Protein AF-A0A3M1B9M3-F1 (afdb_monomer_lite)

Sequence (205 aa):
MRSETFAICLLLLLSIIPNRLLADFPEDPPNDPDYDYGEEIYPEGSIYDSAWWLFGFPTKYAPELGVTGISANIAWQRTIGRKDVLVAILDAGTAWDRSDTMYQYYLNRGELPLPQNASGQESDRYDANGDGAFNALDYAEDPRVFDGNGNGILDTQDILRSFEDGRDDDGNGYIDDISGWDFWEEDNDPYDPELVWDYRHANLI

Structure (mmCIF, N/CA/C/O backbone):
data_AF-A0A3M1B9M3-F1
#
_entry.id   AF-A0A3M1B9M3-F1
#
loop_
_atom_site.group_PDB
_atom_site.id
_atom_site.type_symbol
_atom_site.label_atom_id
_atom_site.label_alt_id
_atom_site.label_comp_id
_atom_site.label_asym_id
_atom_site.label_entity_id
_atom_site.label_seq_id
_atom_site.pdbx_PDB_ins_code
_atom_site.Cartn_x
_atom_site.Cartn_y
_atom_site.Cartn_z
_atom_site.occupancy
_atom_site.B_iso_or_equiv
_atom_site.auth_seq_id
_atom_site.auth_comp_id
_atom_site.auth_asym_id
_atom_site.auth_atom_id
_atom_site.pdbx_PDB_model_num
ATOM 1 N N . MET A 1 1 ? 5.745 -89.003 -39.923 1.00 41.91 1 MET A N 1
ATOM 2 C CA . MET A 1 1 ? 7.123 -88.557 -40.224 1.00 41.91 1 MET A CA 1
ATOM 3 C C . MET A 1 1 ? 7.050 -87.129 -40.739 1.00 41.91 1 MET A C 1
ATOM 5 O O . MET A 1 1 ? 6.269 -86.911 -41.653 1.00 41.91 1 MET A O 1
ATOM 9 N N . ARG A 1 2 ? 7.891 -86.241 -40.185 1.00 38.62 2 ARG A N 1
ATOM 10 C CA . ARG A 1 2 ? 8.086 -84.799 -40.481 1.00 38.62 2 ARG A CA 1
ATOM 11 C C . ARG A 1 2 ? 7.077 -83.869 -39.780 1.00 38.62 2 ARG A C 1
ATOM 13 O O . ARG A 1 2 ? 5.900 -83.936 -40.090 1.00 38.62 2 ARG A O 1
ATOM 20 N N . SER A 1 3 ? 7.419 -83.196 -38.674 1.00 40.25 3 SER A N 1
ATOM 21 C CA . SER A 1 3 ? 8.498 -82.215 -38.383 1.00 40.25 3 SER A CA 1
ATOM 22 C C . SER A 1 3 ? 8.070 -80.782 -38.727 1.00 40.25 3 SER A C 1
ATOM 24 O O . SER A 1 3 ? 8.062 -80.395 -39.887 1.00 40.25 3 SER A O 1
ATOM 26 N N . GLU A 1 4 ? 7.642 -80.095 -37.660 1.00 45.50 4 GLU A N 1
ATOM 27 C CA . GLU A 1 4 ? 7.941 -78.720 -37.223 1.00 45.50 4 GLU A CA 1
ATOM 28 C C . GLU A 1 4 ? 8.071 -77.589 -38.248 1.00 45.50 4 GLU A C 1
ATOM 30 O O . GLU A 1 4 ? 8.972 -77.606 -39.076 1.00 45.50 4 GLU A O 1
ATOM 35 N N . THR A 1 5 ? 7.320 -76.498 -38.036 1.00 46.88 5 THR A N 1
ATOM 36 C CA . THR A 1 5 ? 7.922 -75.190 -37.692 1.00 46.88 5 THR A CA 1
ATOM 37 C C . THR A 1 5 ? 6.864 -74.262 -37.073 1.00 46.88 5 THR A C 1
ATOM 39 O O . THR A 1 5 ? 5.867 -73.933 -37.711 1.00 46.88 5 THR A O 1
ATOM 42 N N . PHE A 1 6 ? 7.062 -73.844 -35.819 1.00 40.59 6 PHE A N 1
ATOM 43 C CA . PHE A 1 6 ? 6.305 -72.756 -35.189 1.00 40.59 6 PHE A CA 1
ATOM 44 C C . PHE A 1 6 ? 6.846 -71.421 -35.720 1.00 40.59 6 PHE A C 1
ATOM 46 O O . PHE A 1 6 ? 8.025 -71.121 -35.542 1.00 40.59 6 PHE A O 1
ATOM 53 N N . ALA A 1 7 ? 6.003 -70.619 -36.368 1.00 41.56 7 ALA A N 1
ATOM 54 C CA . ALA A 1 7 ? 6.346 -69.253 -36.746 1.00 41.56 7 ALA A CA 1
ATOM 55 C C . ALA A 1 7 ? 6.083 -68.319 -35.555 1.00 41.56 7 ALA A C 1
ATOM 57 O O . ALA A 1 7 ? 4.937 -68.088 -35.175 1.00 41.56 7 ALA A O 1
ATOM 58 N N . ILE A 1 8 ? 7.150 -67.794 -34.955 1.00 42.41 8 ILE A N 1
ATOM 59 C CA . ILE A 1 8 ? 7.083 -66.700 -33.982 1.00 42.41 8 ILE A CA 1
ATOM 60 C C . ILE A 1 8 ? 6.964 -65.398 -34.783 1.00 42.41 8 ILE A C 1
ATOM 62 O O . ILE A 1 8 ? 7.922 -64.961 -35.418 1.00 42.41 8 ILE A O 1
ATOM 66 N N . CYS A 1 9 ? 5.780 -64.786 -34.781 1.00 36.03 9 CYS A N 1
ATOM 67 C CA . CYS A 1 9 ? 5.589 -63.428 -35.285 1.00 36.03 9 CYS A CA 1
ATOM 68 C C . CYS A 1 9 ? 6.180 -62.430 -34.280 1.00 36.03 9 CYS A C 1
ATOM 70 O O . CYS A 1 9 ? 5.586 -62.160 -33.239 1.00 36.03 9 CYS A O 1
ATOM 72 N N . LEU A 1 10 ? 7.350 -61.876 -34.600 1.00 37.19 10 LEU A N 1
ATOM 73 C CA . LEU A 1 10 ? 7.936 -60.744 -33.889 1.00 37.19 10 LEU A CA 1
ATOM 74 C C . LEU A 1 10 ? 7.208 -59.459 -34.325 1.00 37.19 10 LEU A C 1
ATOM 76 O O . LEU A 1 10 ? 7.460 -58.932 -35.407 1.00 37.19 10 LEU A O 1
ATOM 80 N N . LEU A 1 11 ? 6.277 -58.971 -33.504 1.00 41.16 11 LEU A N 1
ATOM 81 C CA . LEU A 1 11 ? 5.657 -57.656 -33.680 1.00 41.16 11 LEU A CA 1
ATOM 82 C C . LEU A 1 11 ? 6.604 -56.585 -33.114 1.00 41.16 11 LEU A C 1
ATOM 84 O O . LEU A 1 11 ? 6.711 -56.411 -31.903 1.00 41.16 11 LEU A O 1
ATOM 88 N N . LEU A 1 12 ? 7.304 -55.873 -33.997 1.00 41.72 12 LEU A N 1
ATOM 89 C CA . LEU A 1 12 ? 8.038 -54.652 -33.663 1.00 41.72 12 LEU A CA 1
ATOM 90 C C . LEU A 1 12 ? 7.032 -53.501 -33.510 1.00 41.72 12 LEU A C 1
ATOM 92 O O . LEU A 1 12 ? 6.577 -52.921 -34.494 1.00 41.72 12 LEU A O 1
ATOM 96 N N . LEU A 1 13 ? 6.670 -53.181 -32.268 1.00 42.53 13 LEU A N 1
ATOM 97 C CA . LEU A 1 13 ? 5.993 -51.931 -31.925 1.00 42.53 13 LEU A CA 1
ATOM 98 C C . LEU A 1 13 ? 7.026 -50.797 -31.976 1.00 42.53 13 LEU A C 1
ATOM 100 O O . LEU A 1 13 ? 7.774 -50.583 -31.026 1.00 42.53 13 LEU A O 1
ATOM 104 N N . LEU A 1 14 ? 7.076 -50.073 -33.096 1.00 41.19 14 LEU A N 1
ATOM 105 C CA . LEU A 1 14 ? 7.705 -48.754 -33.145 1.00 41.19 14 LEU A CA 1
ATOM 106 C C . LEU A 1 14 ? 6.843 -47.788 -32.324 1.00 41.19 14 LEU A C 1
ATOM 108 O O . LEU A 1 14 ? 5.847 -47.253 -32.811 1.00 41.19 14 LEU A O 1
ATOM 112 N N . SER A 1 15 ? 7.218 -47.567 -31.066 1.00 41.28 15 SER A N 1
ATOM 113 C CA . SER A 1 15 ? 6.732 -46.427 -30.296 1.00 41.28 15 SER A CA 1
ATOM 114 C C . SER A 1 15 ? 7.345 -45.157 -30.885 1.00 41.28 15 SER A C 1
ATOM 116 O O . SER A 1 15 ? 8.473 -44.788 -30.559 1.00 41.28 15 SER A O 1
ATOM 118 N N . ILE A 1 16 ? 6.613 -44.493 -31.776 1.00 46.44 16 ILE A N 1
ATOM 119 C CA . ILE A 1 16 ? 6.894 -43.103 -32.132 1.00 46.44 16 ILE A CA 1
ATOM 120 C C . ILE A 1 16 ? 6.513 -42.286 -30.899 1.00 46.44 16 ILE A C 1
ATOM 122 O O . ILE A 1 16 ? 5.344 -41.968 -30.694 1.00 46.44 16 ILE A O 1
ATOM 126 N N . ILE A 1 17 ? 7.487 -42.009 -30.035 1.00 51.00 17 ILE A N 1
ATOM 127 C CA . ILE A 1 17 ? 7.348 -40.965 -29.025 1.00 51.00 17 ILE A CA 1
ATOM 128 C C . ILE A 1 17 ? 7.429 -39.656 -29.817 1.00 51.00 17 ILE A C 1
ATOM 130 O O . ILE A 1 17 ? 8.474 -39.396 -30.417 1.00 51.00 17 ILE A O 1
ATOM 134 N N . PRO A 1 18 ? 6.359 -38.848 -29.917 1.00 47.38 18 PRO A N 1
ATOM 135 C CA . PRO A 1 18 ? 6.508 -37.518 -30.478 1.00 47.38 18 PRO A CA 1
ATOM 136 C C . PRO A 1 18 ? 7.484 -36.773 -29.571 1.00 47.38 18 PRO A C 1
ATOM 138 O O . PRO A 1 18 ? 7.232 -36.653 -28.370 1.00 47.38 18 PRO A O 1
ATOM 141 N N . ASN A 1 19 ? 8.606 -36.317 -30.134 1.00 47.75 19 ASN A N 1
ATOM 142 C CA . ASN A 1 19 ? 9.501 -35.382 -29.466 1.00 47.75 19 ASN A CA 1
ATOM 143 C C . ASN A 1 19 ? 8.640 -34.213 -28.988 1.00 47.75 19 ASN A C 1
ATOM 145 O O . ASN A 1 19 ? 8.188 -33.393 -29.790 1.00 47.75 19 ASN A O 1
ATOM 149 N N . ARG A 1 20 ? 8.348 -34.171 -27.686 1.00 47.94 20 ARG A N 1
ATOM 150 C CA . ARG A 1 20 ? 7.833 -32.963 -27.065 1.00 47.94 20 ARG A CA 1
ATOM 151 C C . ARG A 1 20 ? 8.941 -31.936 -27.243 1.00 47.94 20 ARG A C 1
ATOM 153 O O . ARG A 1 20 ? 10.034 -32.132 -26.724 1.00 47.94 20 ARG A O 1
ATOM 160 N N . LEU A 1 21 ? 8.662 -30.876 -27.994 1.00 48.25 21 LEU A N 1
ATOM 161 C CA . LEU A 1 21 ? 9.382 -29.615 -27.867 1.00 48.25 21 LEU A CA 1
ATOM 162 C C . LEU A 1 21 ? 9.089 -29.097 -26.454 1.00 48.25 21 LEU A C 1
ATOM 164 O O . LEU A 1 21 ? 8.171 -28.308 -26.249 1.00 48.25 21 LEU A O 1
ATOM 168 N N . LEU A 1 22 ? 9.795 -29.636 -25.463 1.00 43.34 22 LEU A N 1
ATOM 169 C CA . LEU A 1 22 ? 10.033 -28.900 -24.238 1.00 43.34 22 LEU A CA 1
ATOM 170 C C . LEU A 1 22 ? 11.004 -27.799 -24.651 1.00 43.34 22 LEU A C 1
ATOM 172 O O . LEU A 1 22 ? 12.050 -28.090 -25.230 1.00 43.34 22 LEU A O 1
ATOM 176 N N . ALA A 1 23 ? 10.603 -26.544 -24.462 1.00 46.97 23 ALA A N 1
ATOM 177 C CA . ALA A 1 23 ? 11.568 -25.461 -24.447 1.00 46.97 23 ALA A CA 1
ATOM 178 C C . ALA A 1 23 ? 12.579 -25.830 -23.358 1.00 46.97 23 ALA A C 1
ATOM 180 O O . ALA A 1 23 ? 12.207 -25.934 -22.190 1.00 46.97 23 ALA A O 1
ATOM 181 N N . ASP A 1 24 ? 13.796 -26.156 -23.779 1.00 49.53 24 ASP A N 1
ATOM 182 C CA . ASP A 1 24 ? 14.893 -26.461 -22.877 1.00 49.53 24 ASP A CA 1
ATOM 183 C C . ASP A 1 24 ? 15.251 -25.132 -22.212 1.00 49.53 24 ASP A C 1
ATOM 185 O O . ASP A 1 24 ? 15.776 -24.222 -22.860 1.00 49.53 24 ASP A O 1
ATOM 189 N N . PHE A 1 25 ? 14.827 -24.956 -20.962 1.00 43.19 25 PHE A N 1
ATOM 190 C CA . PHE A 1 25 ? 15.372 -23.880 -20.151 1.00 43.19 25 PHE A CA 1
ATOM 191 C C . PHE A 1 25 ? 16.843 -24.237 -19.920 1.00 43.19 25 PHE A C 1
ATOM 193 O O . PHE A 1 25 ? 17.105 -25.369 -19.514 1.00 43.19 25 PHE A O 1
ATOM 200 N N . PRO A 1 26 ? 17.801 -23.340 -20.213 1.00 56.38 26 PRO A N 1
ATOM 201 C CA . PRO A 1 26 ? 19.205 -23.628 -19.952 1.00 56.38 26 PRO A CA 1
ATOM 202 C C . PRO A 1 26 ? 19.379 -24.027 -18.479 1.00 56.38 26 PRO A C 1
ATOM 204 O O . PRO A 1 26 ? 18.853 -23.356 -17.593 1.00 56.38 26 PRO A O 1
ATOM 207 N N . GLU A 1 27 ? 20.064 -25.151 -18.233 1.00 53.56 27 GLU A N 1
ATOM 208 C CA . GLU A 1 27 ? 20.279 -25.682 -16.875 1.00 53.56 27 GLU A CA 1
ATOM 209 C C . GLU A 1 27 ? 21.179 -24.778 -16.025 1.00 53.56 27 GLU A C 1
ATOM 211 O O . GLU A 1 27 ? 21.125 -24.828 -14.796 1.00 53.56 27 GLU A O 1
ATOM 216 N N . ASP A 1 28 ? 21.956 -23.917 -16.680 1.00 43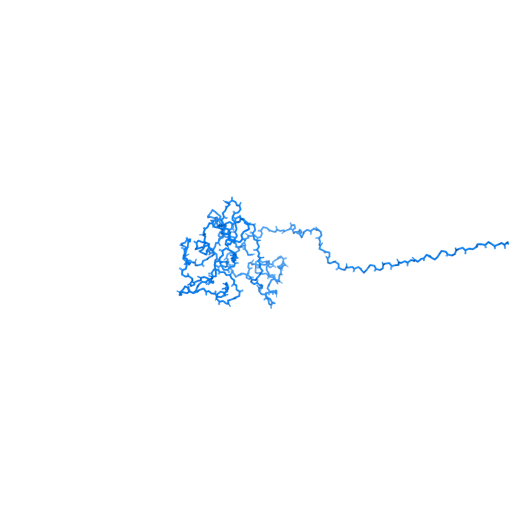.16 28 ASP A N 1
ATOM 217 C CA . ASP A 1 28 ? 22.718 -22.871 -16.025 1.00 43.16 28 ASP A CA 1
ATOM 218 C C . ASP A 1 28 ? 21.900 -21.569 -16.024 1.00 43.16 28 ASP A C 1
ATOM 220 O O . ASP A 1 28 ? 21.413 -21.151 -17.086 1.00 43.16 28 ASP A O 1
ATOM 224 N N . PRO A 1 29 ? 21.754 -20.888 -14.868 1.00 41.75 29 PRO A N 1
ATOM 225 C CA . PRO A 1 29 ? 21.239 -19.527 -14.868 1.00 41.75 29 PRO A CA 1
ATOM 226 C C . PRO A 1 29 ? 22.111 -18.672 -15.802 1.00 41.75 29 PRO A C 1
ATOM 228 O O . PRO A 1 29 ? 23.313 -18.940 -15.913 1.00 41.75 29 PRO A O 1
ATOM 231 N N . PRO A 1 30 ? 21.546 -17.650 -16.473 1.00 50.78 30 PRO A N 1
ATOM 232 C CA . PRO A 1 30 ? 22.336 -16.725 -17.274 1.00 50.78 30 PRO A CA 1
ATOM 233 C C . PRO A 1 30 ? 23.509 -16.209 -16.435 1.00 50.78 30 PRO A C 1
ATOM 235 O O . PRO A 1 30 ? 23.295 -15.527 -15.435 1.00 50.78 30 PRO A O 1
ATOM 238 N N . ASN A 1 31 ? 24.739 -16.587 -16.795 1.00 43.56 31 ASN A N 1
ATOM 239 C CA . ASN A 1 31 ? 25.919 -15.960 -16.225 1.00 43.56 31 ASN A CA 1
ATOM 240 C C . ASN A 1 31 ? 26.272 -14.787 -17.131 1.00 43.56 31 ASN A C 1
ATOM 242 O O . ASN A 1 31 ? 26.453 -14.947 -18.336 1.00 43.56 31 ASN A O 1
ATOM 246 N N . ASP A 1 32 ? 26.260 -13.598 -16.548 1.00 54.19 32 ASP A N 1
ATOM 247 C CA . ASP A 1 32 ? 26.796 -12.405 -17.175 1.00 54.19 32 ASP A CA 1
ATOM 248 C C . ASP A 1 32 ? 28.120 -12.109 -16.460 1.00 54.19 32 ASP A C 1
ATOM 250 O O . ASP A 1 32 ? 28.130 -11.495 -15.392 1.00 54.19 32 ASP A O 1
ATOM 254 N N . PRO A 1 33 ? 29.244 -12.669 -16.938 1.00 48.12 33 PRO A N 1
ATOM 255 C CA . PRO A 1 33 ? 30.542 -12.519 -16.287 1.00 48.12 33 PRO A CA 1
ATOM 256 C C . PRO A 1 33 ? 31.069 -11.079 -16.355 1.00 48.12 33 PRO A C 1
ATOM 258 O O . PRO A 1 33 ? 32.033 -10.769 -15.656 1.00 48.12 33 PRO A O 1
ATOM 261 N N . ASP A 1 34 ? 30.414 -10.223 -17.144 1.00 45.94 34 ASP A N 1
ATOM 262 C CA . ASP A 1 34 ? 30.657 -8.791 -17.246 1.00 45.94 34 ASP A CA 1
ATOM 263 C C . ASP A 1 34 ? 29.533 -7.982 -16.570 1.00 45.94 34 ASP A C 1
ATOM 265 O O . ASP A 1 34 ? 29.325 -6.831 -16.952 1.00 45.94 34 ASP A O 1
ATOM 269 N N . TYR A 1 35 ? 28.809 -8.551 -15.583 1.00 40.47 35 TYR A N 1
ATOM 270 C CA . TYR A 1 35 ? 27.848 -7.798 -14.765 1.00 40.47 35 TYR A CA 1
ATOM 271 C C . TYR A 1 35 ? 28.580 -6.635 -14.090 1.00 40.47 35 TYR A C 1
ATOM 273 O O . TYR A 1 35 ? 29.226 -6.777 -13.048 1.00 40.47 35 TYR A O 1
ATOM 281 N N . ASP A 1 36 ? 28.537 -5.496 -14.773 1.00 40.34 36 ASP A N 1
ATOM 282 C CA . ASP A 1 36 ? 29.105 -4.236 -14.346 1.00 40.34 36 ASP A CA 1
ATOM 283 C C . ASP A 1 36 ? 28.489 -3.879 -12.994 1.00 40.34 36 ASP A C 1
ATOM 285 O O . ASP A 1 36 ? 27.334 -4.218 -12.711 1.00 40.34 36 ASP A O 1
ATOM 289 N N . TYR A 1 37 ? 29.242 -3.171 -12.156 1.00 38.25 37 TYR A N 1
ATOM 290 C CA . TYR A 1 37 ? 28.692 -2.531 -10.962 1.00 38.25 37 TYR A CA 1
ATOM 291 C C . TYR A 1 37 ? 27.826 -1.346 -11.417 1.00 38.25 37 TYR A C 1
ATOM 293 O O . TYR A 1 37 ? 28.139 -0.181 -11.191 1.00 38.25 37 TYR A O 1
ATOM 301 N N . GLY A 1 38 ? 26.746 -1.650 -12.130 1.00 42.03 38 GLY A N 1
ATOM 302 C CA . GLY A 1 38 ? 25.838 -0.708 -12.748 1.00 42.03 38 GLY A CA 1
ATOM 303 C C . GLY A 1 38 ? 24.785 -0.222 -11.768 1.00 42.03 38 GLY A C 1
ATOM 304 O O . GLY A 1 38 ? 23.604 -0.313 -12.067 1.00 42.03 38 GLY A O 1
ATOM 305 N N . GLU A 1 39 ? 25.199 0.313 -10.624 1.00 48.59 39 GLU A N 1
ATOM 306 C CA . GLU A 1 39 ? 24.335 1.192 -9.834 1.00 48.59 39 GLU A CA 1
ATOM 307 C C . GLU A 1 39 ? 25.036 2.526 -9.579 1.00 48.59 39 GLU A C 1
ATOM 309 O O . GLU A 1 39 ? 25.275 2.951 -8.454 1.00 48.59 39 GLU A O 1
ATOM 314 N N . GLU A 1 40 ? 25.352 3.231 -10.664 1.00 46.56 40 GLU A N 1
ATOM 315 C CA . GLU A 1 40 ? 25.360 4.690 -10.622 1.00 46.56 40 GLU A CA 1
ATOM 316 C C . GLU A 1 40 ? 24.067 5.161 -11.297 1.00 46.56 40 GLU A C 1
ATOM 318 O O . GLU A 1 40 ? 23.997 5.383 -12.508 1.00 46.56 40 GLU A O 1
ATOM 323 N N . ILE A 1 41 ? 22.989 5.251 -10.511 1.00 50.06 41 ILE A N 1
ATOM 324 C CA . ILE A 1 41 ? 21.767 5.927 -10.949 1.00 50.06 41 ILE A CA 1
ATOM 325 C C . ILE A 1 41 ? 22.143 7.397 -11.119 1.00 50.06 41 ILE A C 1
ATOM 327 O O . ILE A 1 41 ? 22.232 8.134 -10.140 1.00 50.06 41 ILE A O 1
ATOM 331 N N . TYR A 1 42 ? 22.386 7.834 -12.356 1.00 51.66 42 TYR A N 1
ATOM 332 C CA . TYR A 1 42 ? 22.586 9.252 -12.640 1.00 51.66 42 TYR A CA 1
ATOM 333 C C . TYR A 1 42 ? 21.308 10.006 -12.236 1.00 51.66 42 TYR A C 1
ATOM 335 O O . TYR A 1 42 ? 20.271 9.809 -12.877 1.00 51.66 42 TYR A O 1
ATOM 343 N N . PRO A 1 43 ? 21.348 10.869 -11.200 1.00 51.25 43 PRO A N 1
ATOM 344 C CA . PRO A 1 43 ? 20.150 11.496 -10.632 1.00 51.25 43 PRO A CA 1
ATOM 345 C C . PRO A 1 43 ? 19.533 12.553 -11.562 1.00 51.25 43 PRO A C 1
ATOM 347 O O . PRO A 1 43 ? 18.510 13.158 -11.248 1.00 51.25 43 PRO A O 1
ATOM 350 N N . GLU A 1 44 ? 20.151 12.790 -12.719 1.00 51.75 44 GLU A N 1
ATOM 351 C CA . GLU A 1 44 ? 19.790 13.826 -13.671 1.00 51.75 44 GLU A CA 1
ATOM 352 C C . GLU A 1 44 ? 19.468 13.213 -15.041 1.00 51.75 44 GLU A C 1
ATOM 354 O O . GLU A 1 44 ? 20.333 12.771 -15.807 1.00 51.75 44 GLU A O 1
ATOM 359 N N . GLY A 1 45 ? 18.171 13.189 -15.347 1.00 56.66 45 GLY A N 1
ATOM 360 C CA . GLY A 1 45 ? 17.623 12.620 -16.570 1.00 56.66 45 GLY A CA 1
ATOM 361 C C . GLY A 1 45 ? 16.208 12.098 -16.362 1.00 56.66 45 GLY A C 1
ATOM 362 O O . GLY A 1 45 ? 15.702 12.024 -15.246 1.00 56.66 45 GLY A O 1
ATOM 363 N N . SER A 1 46 ? 15.547 11.755 -17.457 1.00 65.94 46 SER A N 1
ATOM 364 C CA . SER A 1 46 ? 14.310 10.979 -17.402 1.00 65.94 46 SER A CA 1
ATOM 365 C C . SER A 1 46 ? 14.628 9.488 -17.233 1.00 65.94 46 SER A C 1
ATOM 367 O O . SER A 1 46 ? 15.740 9.060 -17.534 1.00 65.94 46 SER A O 1
ATOM 369 N N . ILE A 1 47 ? 13.644 8.666 -16.849 1.00 67.38 47 ILE A N 1
ATOM 370 C CA . ILE A 1 47 ? 13.789 7.195 -16.842 1.00 67.38 47 ILE A CA 1
ATOM 371 C C . ILE A 1 47 ? 14.277 6.646 -18.198 1.00 67.38 47 ILE A C 1
ATOM 373 O O . ILE A 1 47 ? 14.978 5.641 -18.246 1.00 67.38 47 ILE A O 1
ATOM 377 N N . TYR A 1 48 ? 13.975 7.346 -19.300 1.00 64.69 48 TYR A N 1
ATOM 378 C CA . TYR A 1 48 ? 14.442 7.019 -20.651 1.00 64.69 48 TYR A CA 1
ATOM 379 C C . TYR A 1 48 ? 15.950 7.206 -20.849 1.00 64.69 48 TYR A C 1
ATOM 381 O O . TYR A 1 48 ? 16.511 6.661 -21.798 1.00 64.69 48 TYR A O 1
ATOM 389 N N . ASP A 1 49 ? 16.602 7.989 -19.991 1.00 67.25 49 ASP A N 1
ATOM 390 C CA . ASP A 1 49 ? 18.036 8.230 -20.056 1.00 67.25 49 ASP A CA 1
ATOM 391 C C . ASP A 1 49 ? 18.804 7.162 -19.266 1.00 67.25 49 ASP A C 1
ATOM 393 O O . ASP A 1 49 ? 19.769 6.603 -19.795 1.00 67.25 49 ASP A O 1
ATOM 397 N N . SER A 1 50 ? 18.370 6.858 -18.035 1.00 68.38 50 SER A N 1
ATOM 398 C CA . SER A 1 50 ? 19.132 6.069 -17.051 1.00 68.38 50 SER A CA 1
ATOM 399 C C . SER A 1 50 ? 18.727 4.597 -16.921 1.00 68.38 50 SER A C 1
ATOM 401 O O . SER A 1 50 ? 19.610 3.767 -16.723 1.00 68.38 50 SER A O 1
ATOM 403 N N . ALA A 1 51 ? 17.452 4.232 -17.093 1.00 74.75 51 ALA A N 1
ATOM 404 C CA . ALA A 1 51 ? 16.981 2.857 -16.879 1.00 74.75 51 ALA A CA 1
ATOM 405 C C . ALA A 1 51 ? 17.165 1.965 -18.121 1.00 74.75 51 ALA A C 1
ATOM 407 O O . ALA A 1 51 ? 16.209 1.400 -18.659 1.00 74.75 51 ALA A O 1
ATOM 408 N N . TRP A 1 52 ? 18.400 1.862 -18.619 1.00 76.88 52 TRP A N 1
ATOM 409 C CA . TRP A 1 52 ? 18.733 1.157 -19.865 1.00 76.88 52 TRP A CA 1
ATOM 410 C C . TRP A 1 52 ? 18.252 -0.305 -19.888 1.00 76.88 52 TRP A C 1
ATOM 412 O O . TRP A 1 52 ? 17.831 -0.796 -20.938 1.00 76.88 52 TRP A O 1
ATOM 422 N N . TRP A 1 53 ? 18.218 -0.971 -18.730 1.00 76.25 53 TRP A N 1
ATOM 423 C CA . TRP A 1 53 ? 17.768 -2.359 -18.568 1.00 76.25 53 TRP A CA 1
ATOM 424 C C . TRP A 1 53 ? 16.275 -2.571 -18.865 1.00 76.25 53 TRP A C 1
ATOM 426 O O . TRP A 1 53 ? 15.852 -3.706 -19.086 1.00 76.25 53 TRP A O 1
ATOM 436 N N . LEU A 1 54 ? 15.470 -1.508 -18.950 1.00 81.44 54 LEU A N 1
ATOM 437 C CA . LEU A 1 54 ? 14.053 -1.594 -19.317 1.00 81.44 54 LEU A CA 1
ATOM 438 C C . LEU A 1 54 ? 13.816 -1.469 -20.827 1.00 81.44 54 LEU A C 1
ATOM 440 O O . LEU A 1 54 ? 12.815 -1.977 -21.335 1.00 81.44 54 LEU A O 1
ATOM 444 N N . PHE A 1 55 ? 14.700 -0.806 -21.575 1.00 81.56 55 PHE A N 1
ATOM 445 C CA . PHE A 1 55 ? 14.418 -0.408 -22.957 1.00 81.56 55 PHE A CA 1
ATOM 446 C C . PHE A 1 55 ? 15.055 -1.339 -23.989 1.00 81.56 55 PHE A C 1
ATOM 448 O O . PHE A 1 55 ? 16.227 -1.684 -23.915 1.00 81.56 55 PHE A O 1
ATOM 455 N N . GLY A 1 56 ? 14.291 -1.688 -25.028 1.00 82.00 56 GLY A N 1
ATOM 456 C CA . GLY A 1 56 ? 14.759 -2.477 -26.177 1.00 82.00 56 GLY A CA 1
ATOM 457 C C . GLY A 1 56 ? 15.623 -1.695 -27.174 1.00 82.00 56 GLY A C 1
ATOM 458 O O . GLY A 1 56 ? 15.721 -2.078 -28.338 1.00 82.00 56 GLY A O 1
ATOM 459 N N . PHE A 1 57 ? 16.178 -0.555 -26.761 1.00 79.44 57 PHE A N 1
ATOM 460 C CA . PHE A 1 57 ? 17.050 0.300 -27.559 1.00 79.44 57 PHE A CA 1
ATOM 461 C C . PHE A 1 57 ? 18.110 0.950 -26.652 1.00 79.44 57 PHE A C 1
ATOM 463 O O . PHE A 1 57 ? 17.824 1.168 -25.474 1.00 79.44 57 PHE A O 1
ATOM 470 N N . PRO A 1 58 ? 19.303 1.291 -27.176 1.00 75.69 58 PRO A N 1
ATOM 471 C CA . PRO A 1 58 ? 20.339 1.958 -26.388 1.00 75.69 58 PRO A CA 1
ATOM 472 C C . PRO A 1 58 ? 19.869 3.324 -25.873 1.00 75.69 58 PRO A C 1
ATOM 474 O O . PRO A 1 58 ? 19.382 4.147 -26.655 1.00 75.69 58 PRO A O 1
ATOM 477 N N . THR A 1 59 ? 20.027 3.578 -24.574 1.00 72.94 59 THR A N 1
ATOM 478 C CA . THR A 1 59 ? 19.707 4.875 -23.957 1.00 72.94 59 THR A CA 1
ATOM 479 C C . THR A 1 59 ? 20.918 5.811 -23.955 1.00 72.94 59 THR A C 1
ATOM 481 O O . THR A 1 59 ? 22.027 5.432 -24.336 1.00 72.94 59 THR A O 1
ATOM 484 N N . LYS A 1 60 ? 20.714 7.058 -23.508 1.00 71.75 60 LYS A N 1
ATOM 485 C CA . LYS A 1 60 ? 21.746 8.105 -23.434 1.00 71.75 60 LYS A CA 1
ATOM 486 C C . LYS A 1 60 ? 22.992 7.688 -22.642 1.00 71.75 60 LYS A C 1
ATOM 488 O O . LYS A 1 60 ? 24.082 8.120 -23.009 1.00 71.75 60 LYS A O 1
ATOM 493 N N . TYR A 1 61 ? 22.838 6.884 -21.587 1.00 66.12 61 TYR A N 1
ATOM 494 C CA . TYR A 1 61 ? 23.943 6.461 -20.716 1.00 66.12 61 TYR A CA 1
ATOM 495 C C . TYR A 1 61 ? 24.500 5.061 -21.037 1.00 66.12 61 TYR A C 1
ATOM 497 O O . TYR A 1 61 ? 25.536 4.697 -20.499 1.00 66.12 61 TYR A O 1
ATOM 505 N N . ALA A 1 62 ? 23.894 4.319 -21.973 1.00 63.53 62 ALA A N 1
ATOM 506 C CA . ALA A 1 62 ? 24.426 3.049 -22.484 1.00 63.53 62 ALA A CA 1
ATOM 507 C C . ALA A 1 62 ? 24.655 3.004 -24.022 1.00 63.53 62 ALA A C 1
ATOM 509 O O . ALA A 1 62 ? 24.420 1.960 -24.637 1.00 63.53 62 ALA A O 1
ATOM 510 N N . PRO A 1 63 ? 25.105 4.082 -24.707 1.00 56.88 63 PRO A N 1
ATOM 511 C CA . PRO A 1 63 ? 25.232 4.067 -26.166 1.00 56.88 63 PRO A CA 1
ATOM 512 C C . PRO A 1 63 ? 26.431 3.242 -26.661 1.00 56.88 63 PRO A C 1
ATOM 514 O O . PRO A 1 63 ? 26.394 2.734 -27.779 1.00 56.88 63 PRO A O 1
ATOM 517 N N . GLU A 1 64 ? 27.490 3.100 -25.855 1.00 54.62 64 GLU A N 1
ATOM 518 C CA . GLU A 1 64 ? 28.756 2.469 -26.269 1.00 54.62 64 GLU A CA 1
ATOM 519 C C . GLU A 1 64 ? 28.776 0.944 -26.090 1.00 54.62 64 GLU A C 1
ATOM 521 O O . GLU A 1 64 ? 29.534 0.260 -26.776 1.00 54.62 64 GLU A O 1
ATOM 526 N N . LEU A 1 65 ? 27.906 0.400 -25.233 1.00 56.69 65 LEU A N 1
ATOM 527 C CA . LEU A 1 65 ? 27.838 -1.039 -24.965 1.00 56.69 65 LEU A CA 1
ATOM 528 C C . LEU A 1 65 ? 27.016 -1.799 -26.018 1.00 56.69 65 LEU A C 1
ATOM 530 O O . LEU A 1 65 ? 27.130 -3.016 -26.134 1.00 56.69 65 LEU A O 1
ATOM 534 N N . GLY A 1 66 ? 26.164 -1.107 -26.789 1.00 58.38 66 GLY A N 1
ATOM 535 C CA . GLY A 1 66 ? 25.212 -1.757 -27.700 1.00 58.38 66 GLY A CA 1
ATOM 536 C C . GLY A 1 66 ? 24.205 -2.673 -26.987 1.00 58.38 66 GLY A C 1
ATOM 537 O O . GLY A 1 66 ? 23.511 -3.446 -27.647 1.00 58.38 66 GLY A O 1
ATOM 538 N N . VAL A 1 67 ? 24.136 -2.591 -25.654 1.00 60.22 67 VAL A N 1
ATOM 539 C CA . VAL A 1 67 ? 23.284 -3.412 -24.796 1.00 60.22 67 VAL A CA 1
ATOM 540 C C . VAL A 1 67 ? 21.875 -2.831 -24.786 1.00 60.22 67 VAL A C 1
ATOM 542 O O . VAL A 1 67 ? 21.671 -1.618 -24.715 1.00 60.22 67 VAL A O 1
ATOM 545 N N . THR A 1 68 ? 20.893 -3.720 -24.872 1.00 72.88 68 THR A N 1
ATOM 546 C CA . THR A 1 68 ? 19.472 -3.401 -24.750 1.00 72.88 68 THR A CA 1
ATOM 547 C C . THR A 1 68 ? 18.883 -4.212 -23.611 1.00 72.88 68 THR A C 1
ATOM 549 O O . THR A 1 68 ? 19.227 -5.380 -23.447 1.00 72.88 68 THR A O 1
ATOM 552 N N . GLY A 1 69 ? 17.976 -3.604 -22.862 1.00 81.56 69 GLY A N 1
ATOM 553 C CA . GLY A 1 69 ? 17.262 -4.239 -21.772 1.00 81.56 69 GLY A CA 1
ATOM 554 C C . GLY A 1 69 ? 16.161 -5.209 -22.205 1.00 81.56 69 GLY A C 1
ATOM 555 O O . GLY A 1 69 ? 16.040 -5.608 -23.366 1.00 81.56 69 GLY A O 1
ATOM 556 N N . ILE A 1 70 ? 15.272 -5.525 -21.264 1.00 85.38 70 ILE A N 1
ATOM 557 C CA . ILE A 1 70 ? 14.184 -6.508 -21.421 1.00 85.38 70 ILE A CA 1
ATOM 558 C C . ILE A 1 70 ? 13.057 -6.068 -22.370 1.00 85.38 70 ILE A C 1
ATOM 560 O O . ILE A 1 70 ? 12.054 -6.764 -22.519 1.00 85.38 70 ILE A O 1
ATOM 564 N N . SER A 1 71 ? 13.194 -4.912 -23.026 1.00 89.44 71 SER A N 1
ATOM 565 C CA . SER A 1 71 ? 12.185 -4.358 -23.936 1.00 89.44 71 SER A CA 1
ATOM 566 C C . SER A 1 71 ? 10.813 -4.127 -23.280 1.00 89.44 71 SER A C 1
ATOM 568 O O . SER A 1 71 ? 9.770 -4.252 -23.932 1.00 89.44 71 SER A O 1
ATOM 570 N N . ALA A 1 72 ? 10.799 -3.733 -2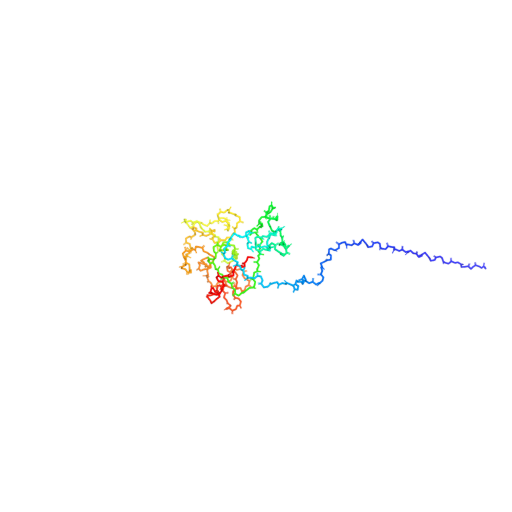2.002 1.00 87.19 72 ALA A N 1
ATOM 571 C CA . ALA A 1 72 ? 9.596 -3.376 -21.248 1.00 87.19 72 ALA A CA 1
ATOM 572 C C . ALA A 1 72 ? 8.783 -2.284 -21.960 1.00 87.19 72 ALA A C 1
ATOM 574 O O . ALA A 1 72 ? 7.561 -2.358 -22.022 1.00 87.19 72 ALA A O 1
ATOM 575 N N . ASN A 1 73 ? 9.444 -1.339 -22.632 1.00 84.75 73 ASN A N 1
ATOM 576 C CA . ASN A 1 73 ? 8.790 -0.307 -23.442 1.00 84.75 73 ASN A CA 1
ATOM 577 C C . ASN A 1 73 ? 7.930 -0.850 -24.600 1.00 84.75 73 ASN A C 1
ATOM 579 O O . ASN A 1 73 ? 7.002 -0.175 -25.047 1.00 84.75 73 ASN A O 1
ATOM 583 N N . ILE A 1 74 ? 8.240 -2.044 -25.115 1.00 88.62 74 ILE A N 1
ATOM 584 C CA . ILE A 1 74 ? 7.420 -2.734 -26.121 1.00 88.62 74 ILE A CA 1
ATOM 585 C C . ILE A 1 74 ? 6.297 -3.507 -25.423 1.00 88.62 74 ILE A C 1
ATOM 587 O O . ILE A 1 74 ? 5.156 -3.485 -25.889 1.00 88.62 74 ILE A O 1
ATOM 591 N N . ALA A 1 75 ? 6.592 -4.149 -24.289 1.00 88.31 75 ALA A N 1
ATOM 592 C CA . ALA A 1 75 ? 5.593 -4.843 -23.479 1.00 88.31 75 ALA A CA 1
ATOM 593 C C . ALA A 1 75 ? 4.483 -3.892 -22.987 1.00 88.31 75 ALA A C 1
ATOM 595 O O . ALA A 1 75 ? 3.303 -4.216 -23.123 1.00 88.31 75 ALA A O 1
ATOM 596 N N . TRP A 1 76 ? 4.834 -2.680 -22.546 1.00 90.12 76 TRP A N 1
ATOM 597 C CA . TRP A 1 76 ? 3.895 -1.654 -22.076 1.00 90.12 76 TRP A CA 1
ATOM 598 C C . TRP A 1 76 ? 2.905 -1.170 -23.139 1.00 90.12 76 TRP A C 1
ATOM 600 O O . TRP A 1 76 ? 1.804 -0.744 -22.801 1.00 90.12 76 TRP A O 1
ATOM 610 N N . GLN A 1 77 ? 3.225 -1.312 -24.431 1.00 92.12 77 GLN A N 1
ATOM 611 C CA . GLN A 1 77 ? 2.263 -1.050 -25.513 1.00 92.12 77 GLN A CA 1
ATOM 612 C C . GLN A 1 77 ? 1.161 -2.118 -25.599 1.00 92.12 77 GLN A C 1
ATOM 614 O O . GLN A 1 77 ? 0.154 -1.916 -26.278 1.00 92.12 77 GLN A O 1
ATOM 619 N N . ARG A 1 78 ? 1.354 -3.277 -24.958 1.00 92.75 78 ARG A N 1
ATOM 620 C CA . ARG A 1 78 ? 0.362 -4.356 -24.860 1.00 92.75 78 ARG A CA 1
ATOM 621 C C . ARG A 1 78 ? -0.394 -4.300 -23.542 1.00 92.75 78 ARG A C 1
ATOM 623 O O . ARG A 1 78 ? -1.608 -4.471 -23.539 1.00 92.75 78 ARG A O 1
ATOM 630 N N . THR A 1 79 ? 0.318 -4.093 -22.441 1.00 91.50 79 THR A N 1
ATOM 631 C CA . THR A 1 79 ? -0.247 -3.975 -21.096 1.00 91.50 79 THR A CA 1
ATOM 632 C C . THR A 1 79 ? 0.781 -3.350 -20.161 1.00 91.50 79 THR A C 1
ATOM 634 O O . THR A 1 79 ? 1.971 -3.621 -20.285 1.00 91.50 79 THR A O 1
ATOM 637 N N . ILE A 1 80 ? 0.320 -2.559 -19.197 1.00 86.44 80 ILE A N 1
ATOM 638 C CA . ILE A 1 80 ? 1.149 -2.039 -18.099 1.00 86.44 80 ILE A CA 1
ATOM 639 C C . ILE A 1 80 ? 1.123 -2.953 -16.865 1.00 86.44 80 ILE A C 1
ATOM 641 O O . ILE A 1 80 ? 1.573 -2.562 -15.796 1.00 86.44 80 ILE A O 1
ATOM 645 N N . GLY A 1 81 ? 0.588 -4.166 -17.013 1.00 88.88 81 GLY A N 1
ATOM 646 C CA . GLY A 1 81 ? 0.448 -5.140 -15.940 1.00 88.88 81 GLY A CA 1
ATOM 647 C C . GLY A 1 81 ? -0.997 -5.314 -15.487 1.00 88.88 81 GLY A C 1
ATOM 648 O O . GLY A 1 81 ? -1.945 -4.834 -16.116 1.00 88.88 81 GLY A O 1
ATOM 649 N N . ARG A 1 82 ? -1.158 -6.060 -14.395 1.00 88.69 82 ARG A N 1
ATOM 650 C CA . ARG A 1 82 ? -2.443 -6.324 -13.749 1.00 88.69 82 ARG A CA 1
ATOM 651 C C . ARG A 1 82 ? -2.317 -6.024 -12.260 1.00 88.69 82 ARG A C 1
ATOM 653 O O . ARG A 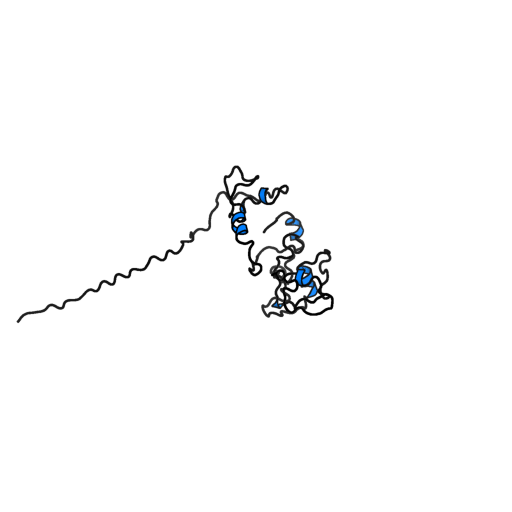1 82 ? -1.314 -6.387 -11.658 1.00 88.69 82 ARG A O 1
ATOM 660 N N . LYS A 1 83 ? -3.347 -5.406 -11.683 1.00 86.62 83 LYS A N 1
ATOM 661 C CA . LYS A 1 83 ? -3.399 -5.046 -10.257 1.00 86.62 83 LYS A CA 1
ATOM 662 C C . LYS A 1 83 ? -3.680 -6.233 -9.328 1.00 86.62 83 LYS A C 1
ATOM 664 O O . LYS A 1 83 ? -3.544 -6.100 -8.125 1.00 86.62 83 LYS A O 1
ATOM 669 N N . ASP A 1 84 ? -4.053 -7.386 -9.882 1.00 85.81 84 ASP A N 1
ATOM 670 C CA . ASP A 1 84 ? -4.324 -8.620 -9.135 1.00 85.81 84 ASP A CA 1
ATOM 671 C C . ASP A 1 84 ? -3.128 -9.589 -9.090 1.00 85.81 84 ASP A C 1
ATOM 673 O O . ASP A 1 84 ? -3.254 -10.703 -8.584 1.00 85.81 84 ASP A O 1
ATOM 677 N N . VAL A 1 85 ? -1.974 -9.199 -9.640 1.00 90.50 85 VAL A N 1
ATOM 678 C CA . VAL A 1 85 ? -0.727 -9.958 -9.500 1.00 90.50 85 VAL A CA 1
ATOM 679 C C . VAL A 1 85 ? -0.029 -9.502 -8.226 1.00 90.50 85 VAL A C 1
ATOM 681 O O . VAL A 1 85 ? 0.381 -8.350 -8.132 1.00 90.50 85 VAL A O 1
ATOM 684 N N . LEU A 1 86 ? 0.122 -10.420 -7.273 1.00 91.44 86 LEU A N 1
ATOM 685 C CA . LEU A 1 86 ? 0.867 -10.194 -6.039 1.00 91.44 86 LEU A CA 1
ATOM 686 C C . LEU A 1 86 ? 2.339 -10.580 -6.226 1.00 91.44 86 LEU A C 1
ATOM 688 O O . LEU A 1 86 ? 2.638 -11.673 -6.713 1.00 91.44 86 LEU A O 1
ATOM 692 N N . VAL A 1 87 ? 3.244 -9.688 -5.823 1.00 92.12 87 VAL A N 1
ATOM 693 C CA . VAL A 1 87 ? 4.693 -9.915 -5.779 1.00 92.12 87 VAL A CA 1
ATOM 694 C C . VAL A 1 87 ? 5.133 -9.830 -4.323 1.00 92.12 87 VAL A C 1
ATOM 696 O O . VAL A 1 87 ? 4.887 -8.822 -3.670 1.00 92.12 87 VAL A O 1
ATOM 699 N N . ALA A 1 88 ? 5.764 -10.889 -3.817 1.00 91.94 88 ALA A N 1
ATOM 700 C CA . ALA A 1 88 ? 6.364 -10.896 -2.488 1.00 91.94 88 ALA A CA 1
ATOM 701 C C . ALA A 1 88 ? 7.855 -10.568 -2.605 1.00 91.94 88 ALA A C 1
ATOM 703 O O . ALA A 1 88 ? 8.570 -11.224 -3.367 1.00 91.94 88 ALA A O 1
ATOM 704 N N . ILE A 1 89 ? 8.305 -9.566 -1.852 1.00 90.81 89 ILE A N 1
ATOM 705 C CA . ILE A 1 89 ? 9.704 -9.145 -1.782 1.00 90.81 89 ILE A CA 1
ATOM 706 C C . ILE A 1 89 ? 10.233 -9.545 -0.404 1.00 90.81 89 ILE A C 1
ATOM 708 O O . ILE A 1 89 ? 9.653 -9.173 0.610 1.00 90.81 89 ILE A O 1
ATOM 712 N N . LEU A 1 90 ? 11.306 -10.337 -0.382 1.00 90.38 90 LEU A N 1
ATOM 713 C CA . LEU A 1 90 ? 12.025 -10.692 0.840 1.00 90.38 90 LEU A CA 1
ATOM 714 C C . LEU A 1 90 ? 13.296 -9.850 0.868 1.00 90.38 90 LEU A C 1
ATOM 716 O O . LEU A 1 90 ? 14.269 -10.186 0.194 1.00 90.38 90 LEU A O 1
ATOM 720 N N . ASP A 1 91 ? 13.251 -8.757 1.615 1.00 88.69 91 ASP A N 1
ATOM 721 C CA . ASP A 1 91 ? 14.345 -7.798 1.749 1.00 88.69 91 ASP A CA 1
ATOM 722 C C . ASP A 1 91 ? 14.453 -7.355 3.215 1.00 88.69 91 ASP A C 1
ATOM 724 O O . ASP A 1 91 ? 13.868 -7.973 4.104 1.00 88.69 91 ASP A O 1
ATOM 728 N N . ALA A 1 92 ? 15.226 -6.312 3.474 1.00 85.00 92 ALA A N 1
ATOM 729 C CA . ALA A 1 92 ? 15.474 -5.786 4.802 1.00 85.00 92 ALA A CA 1
ATOM 730 C C . ALA A 1 92 ? 14.319 -4.914 5.337 1.00 85.00 92 ALA A C 1
ATOM 732 O O . ALA A 1 92 ? 14.303 -4.602 6.518 1.00 85.00 92 ALA A O 1
ATOM 733 N N . GLY A 1 93 ? 13.351 -4.539 4.498 1.00 86.44 93 GLY A N 1
ATOM 734 C CA . GLY A 1 93 ? 12.163 -3.796 4.916 1.00 86.44 93 GLY A CA 1
ATOM 735 C C . GLY A 1 93 ? 11.612 -2.917 3.803 1.00 86.44 93 GLY A C 1
ATOM 736 O O . GLY A 1 93 ? 11.993 -3.047 2.636 1.00 86.44 93 GLY A O 1
ATOM 737 N N . THR A 1 94 ? 10.713 -2.001 4.160 1.00 86.44 94 THR A N 1
ATOM 738 C CA . THR A 1 94 ? 10.109 -1.071 3.203 1.00 86.44 94 THR A CA 1
ATOM 739 C C . THR A 1 94 ? 9.979 0.355 3.731 1.00 86.44 94 THR A C 1
ATOM 741 O O . THR A 1 94 ? 9.902 0.599 4.930 1.00 86.44 94 THR A O 1
ATOM 744 N N . ALA A 1 95 ? 9.925 1.316 2.808 1.00 84.88 95 ALA A N 1
ATOM 745 C CA . ALA A 1 95 ? 9.583 2.702 3.100 1.00 84.88 95 ALA A CA 1
ATOM 746 C C . ALA A 1 95 ? 8.175 2.999 2.564 1.00 84.88 95 ALA A C 1
ATOM 748 O O . ALA A 1 95 ? 7.950 3.037 1.348 1.00 84.88 95 ALA A O 1
ATOM 749 N N . TRP A 1 96 ? 7.226 3.206 3.476 1.00 86.69 96 TRP A N 1
ATOM 750 C CA . TRP A 1 96 ? 5.811 3.394 3.147 1.00 86.69 96 TRP A CA 1
ATOM 751 C C . TRP A 1 96 ? 5.518 4.697 2.393 1.00 86.69 96 TRP A C 1
ATOM 753 O O . TRP A 1 96 ? 4.629 4.722 1.546 1.00 86.69 96 TRP A O 1
ATOM 763 N N . ASP A 1 97 ? 6.311 5.746 2.628 1.00 81.56 97 ASP A N 1
ATOM 764 C CA . ASP A 1 97 ? 6.091 7.118 2.145 1.00 81.56 97 ASP A CA 1
ATOM 765 C C . ASP A 1 97 ? 6.716 7.418 0.766 1.00 81.56 97 ASP A C 1
ATOM 767 O O . ASP A 1 97 ? 6.788 8.568 0.312 1.00 81.56 97 ASP A O 1
ATOM 771 N N . ARG A 1 98 ? 7.180 6.384 0.057 1.00 82.69 98 ARG A N 1
ATOM 772 C CA . ARG A 1 98 ? 7.755 6.515 -1.286 1.00 82.69 98 ARG A CA 1
ATOM 773 C C . ARG A 1 98 ? 6.668 6.846 -2.305 1.00 82.69 98 ARG A C 1
ATOM 775 O O . ARG A 1 98 ? 5.823 6.020 -2.636 1.00 82.69 98 ARG A O 1
ATOM 782 N N . SER A 1 99 ? 6.712 8.062 -2.849 1.00 79.25 99 SER A N 1
ATOM 783 C CA . SER A 1 99 ? 5.659 8.595 -3.732 1.00 79.25 99 SER A CA 1
ATOM 784 C C . SER A 1 99 ? 5.356 7.760 -4.987 1.00 79.25 99 SER A C 1
ATOM 786 O O . SER A 1 99 ? 4.284 7.902 -5.572 1.00 79.25 99 SER A O 1
ATOM 788 N N . ASP A 1 100 ? 6.291 6.922 -5.431 1.00 76.31 100 ASP A N 1
ATOM 789 C CA . ASP A 1 100 ? 6.166 6.032 -6.587 1.00 76.31 100 ASP A CA 1
ATOM 790 C C . ASP A 1 100 ? 5.577 4.648 -6.250 1.00 76.31 100 ASP A C 1
ATOM 792 O O . ASP A 1 100 ? 5.023 3.993 -7.142 1.00 76.31 100 ASP A O 1
ATOM 796 N N . THR A 1 101 ? 5.616 4.220 -4.983 1.00 83.69 101 THR A N 1
ATOM 797 C CA . THR A 1 101 ? 5.174 2.880 -4.551 1.00 83.69 101 THR A CA 1
ATOM 798 C C . THR A 1 101 ? 4.132 2.867 -3.431 1.00 83.69 101 THR A C 1
ATOM 800 O O . THR A 1 101 ? 3.493 1.835 -3.250 1.00 83.69 101 THR A O 1
ATOM 803 N N . MET A 1 102 ? 3.861 3.983 -2.745 1.00 84.25 102 MET A N 1
ATOM 804 C CA . MET A 1 102 ? 2.986 4.039 -1.555 1.00 84.25 102 MET A CA 1
ATOM 805 C C . MET A 1 102 ? 1.560 3.487 -1.750 1.00 84.25 102 MET A C 1
ATOM 807 O O . MET A 1 102 ? 0.931 3.042 -0.794 1.00 84.25 102 MET A O 1
ATOM 811 N N . TYR A 1 103 ? 1.062 3.445 -2.993 1.00 89.69 103 TYR A N 1
ATOM 812 C CA . TYR A 1 103 ? -0.246 2.871 -3.360 1.00 89.69 103 TYR A CA 1
ATOM 813 C C . TYR A 1 103 ? -0.158 1.544 -4.129 1.00 89.69 103 TYR A C 1
ATOM 815 O O . TYR A 1 103 ? -1.114 1.134 -4.796 1.00 89.69 103 TYR A O 1
ATOM 823 N N . GLN A 1 104 ? 1.006 0.895 -4.092 1.00 90.12 104 GLN A N 1
ATOM 824 C CA . GLN A 1 104 ? 1.260 -0.404 -4.717 1.00 90.12 104 GLN A CA 1
ATOM 825 C C . GLN A 1 104 ? 1.412 -1.543 -3.704 1.00 90.12 104 GLN A C 1
ATOM 827 O O . GLN A 1 104 ? 1.391 -2.702 -4.117 1.00 90.12 104 GLN A O 1
ATOM 832 N N . TYR A 1 105 ? 1.542 -1.236 -2.411 1.00 93.44 105 TYR A N 1
ATOM 833 C CA . TYR A 1 105 ? 1.604 -2.252 -1.367 1.00 93.44 105 TYR A CA 1
ATOM 834 C C . TYR A 1 105 ? 0.302 -3.053 -1.284 1.00 93.44 105 TYR A C 1
ATOM 836 O O . TYR A 1 105 ? -0.795 -2.544 -1.525 1.00 93.44 105 TYR A O 1
ATOM 844 N N . TYR A 1 106 ? 0.455 -4.340 -0.988 1.00 94.50 106 TYR A N 1
ATOM 845 C CA . TYR A 1 106 ? -0.655 -5.266 -0.823 1.00 94.50 106 TYR A CA 1
ATOM 846 C C . TYR A 1 106 ? -1.354 -5.027 0.514 1.00 94.50 106 TYR A C 1
ATOM 848 O O . TYR A 1 106 ? -0.687 -4.885 1.528 1.00 94.50 106 TYR A O 1
ATOM 856 N N . LEU A 1 107 ? -2.687 -5.062 0.518 1.00 96.88 107 LEU A N 1
ATOM 857 C CA . LEU A 1 107 ? -3.485 -5.070 1.740 1.00 96.88 107 LEU A CA 1
ATOM 858 C C . LEU A 1 107 ? -4.137 -6.442 1.951 1.00 96.88 107 LEU A C 1
ATOM 860 O O . LEU A 1 107 ? -4.890 -6.919 1.089 1.00 96.88 107 LEU A O 1
ATOM 864 N N . ASN A 1 108 ? -3.886 -7.058 3.108 1.00 97.06 108 ASN A N 1
ATOM 865 C CA . ASN A 1 108 ? -4.511 -8.310 3.507 1.00 97.06 108 ASN A CA 1
ATOM 866 C C . ASN A 1 108 ? -5.983 -8.073 3.860 1.00 97.06 108 ASN A C 1
ATOM 868 O O . ASN A 1 108 ? -6.326 -7.501 4.889 1.00 97.06 108 ASN A O 1
ATOM 872 N N . ARG A 1 109 ? -6.884 -8.540 2.990 1.00 97.06 109 ARG A N 1
ATOM 873 C CA . ARG A 1 109 ? -8.336 -8.454 3.223 1.00 97.06 109 ARG A CA 1
ATOM 874 C C . ARG A 1 109 ? -8.788 -9.265 4.436 1.00 97.06 109 ARG A C 1
ATOM 876 O O . ARG A 1 109 ? -9.862 -8.984 4.950 1.00 97.06 109 ARG A O 1
ATOM 883 N N . GLY A 1 110 ? -8.027 -10.288 4.822 1.00 97.44 110 GLY A N 1
ATOM 884 C CA . GLY A 1 110 ? -8.331 -11.121 5.981 1.00 97.44 110 GLY A CA 1
ATOM 885 C C . GLY A 1 110 ? -8.243 -10.357 7.303 1.00 97.44 110 GLY A C 1
ATOM 886 O O . GLY A 1 110 ? -9.080 -10.584 8.166 1.00 97.44 110 GLY A O 1
ATOM 887 N N . GLU A 1 111 ? -7.339 -9.378 7.374 1.00 98.19 111 GLU A N 1
ATOM 888 C CA . GLU A 1 111 ? -7.079 -8.542 8.556 1.00 98.19 111 GLU A CA 1
ATOM 889 C C . GLU A 1 111 ? -7.801 -7.186 8.517 1.00 98.19 111 GLU A C 1
ATOM 891 O O . GLU A 1 111 ? -7.608 -6.334 9.380 1.00 98.19 111 GLU A O 1
ATOM 896 N N . LEU A 1 112 ? -8.608 -6.920 7.482 1.00 98.06 112 LEU A N 1
ATOM 897 C CA . LEU A 1 112 ? -9.182 -5.593 7.268 1.00 98.06 112 LEU A CA 1
ATOM 898 C C . LEU A 1 112 ? -10.704 -5.605 7.142 1.00 98.06 112 LEU A C 1
ATOM 900 O O . LEU A 1 112 ? -11.269 -6.378 6.356 1.00 98.06 112 LEU A O 1
ATOM 904 N N . PRO A 1 113 ? -11.400 -4.655 7.796 1.00 97.75 113 PRO A N 1
ATOM 905 C CA . PRO A 1 113 ? -12.800 -4.411 7.502 1.00 97.75 113 PRO A CA 1
ATOM 906 C C . PRO A 1 113 ? -12.949 -3.773 6.117 1.00 97.75 113 PRO A C 1
ATOM 908 O O . PRO A 1 113 ? -12.040 -3.116 5.606 1.00 97.75 113 PRO A O 1
ATOM 911 N N . LEU A 1 114 ? -14.142 -3.883 5.533 1.00 98.31 114 LEU A N 1
ATOM 912 C CA . LEU A 1 114 ? -14.480 -3.120 4.331 1.00 98.31 114 LEU A CA 1
ATOM 913 C C . LEU A 1 114 ? -14.334 -1.605 4.592 1.00 98.31 114 LEU A C 1
ATOM 915 O O . LEU A 1 114 ? -14.686 -1.157 5.692 1.00 98.31 114 LEU A O 1
ATOM 919 N N . PRO A 1 115 ? -13.851 -0.809 3.616 1.00 98.38 115 PRO A N 1
ATOM 920 C CA . PRO A 1 115 ? -13.732 0.641 3.767 1.00 98.38 115 PRO A CA 1
ATOM 921 C C . PRO A 1 115 ? -15.083 1.318 4.013 1.00 98.38 115 PRO A C 1
ATOM 923 O O . PRO A 1 115 ? -16.120 0.835 3.555 1.00 98.38 115 PRO A O 1
ATOM 926 N N . GLN A 1 116 ? -15.083 2.456 4.702 1.00 98.44 116 GLN A N 1
ATOM 927 C CA . GLN A 1 116 ? -16.254 3.312 4.897 1.00 98.44 116 GLN A CA 1
ATOM 928 C C . GLN A 1 116 ? -16.126 4.628 4.128 1.00 98.44 116 GLN A C 1
ATOM 930 O O . GLN A 1 116 ? -15.038 5.158 3.939 1.00 98.44 116 GLN A O 1
ATOM 935 N N . ASN A 1 117 ? -17.262 5.190 3.718 1.00 97.00 117 ASN A N 1
ATOM 936 C CA . ASN A 1 117 ? -17.312 6.569 3.232 1.00 97.00 117 ASN A CA 1
ATOM 937 C C . ASN A 1 117 ? -17.266 7.582 4.392 1.00 97.00 117 ASN A C 1
ATOM 939 O O . ASN A 1 117 ? -17.431 7.220 5.559 1.00 97.00 117 ASN A O 1
ATOM 943 N N . ALA A 1 118 ? -17.196 8.877 4.066 1.00 97.19 118 ALA A N 1
ATOM 944 C CA . ALA A 1 118 ? -17.146 9.962 5.055 1.00 97.19 118 ALA A CA 1
ATOM 945 C C . ALA A 1 118 ? -18.330 10.012 6.050 1.00 97.19 118 ALA A C 1
ATOM 947 O O . ALA A 1 118 ? -18.256 10.688 7.075 1.00 97.19 118 ALA A O 1
ATOM 948 N N . SER A 1 119 ? -19.449 9.334 5.761 1.00 97.38 119 SER A N 1
ATOM 949 C CA . SER A 1 119 ? -20.603 9.228 6.671 1.00 97.38 119 SER A CA 1
ATOM 950 C C . SER A 1 119 ? -20.547 7.994 7.584 1.00 97.38 119 SER A C 1
ATOM 952 O O . SER A 1 119 ? -21.504 7.748 8.321 1.00 97.38 119 SER A O 1
ATOM 954 N N . GLY A 1 120 ? -19.468 7.208 7.525 1.00 97.62 120 GLY A N 1
ATOM 955 C CA . GLY A 1 120 ? -19.309 5.947 8.250 1.00 97.62 120 GLY A CA 1
ATOM 956 C C . GLY A 1 120 ? -20.130 4.794 7.669 1.00 97.62 120 GLY A C 1
ATOM 957 O O . GLY A 1 120 ? -20.437 3.835 8.376 1.00 97.62 120 GLY A O 1
ATOM 958 N N . GLN A 1 121 ? -20.567 4.891 6.408 1.00 97.94 121 GLN A N 1
ATOM 959 C CA . GLN A 1 121 ? -21.262 3.787 5.746 1.00 97.94 121 GLN A CA 1
ATOM 960 C C . GLN A 1 121 ? -20.247 2.878 5.067 1.00 97.94 121 GLN A C 1
ATOM 962 O O . GLN A 1 121 ? -19.451 3.346 4.256 1.00 97.94 121 GLN A O 1
ATOM 967 N N . GLU A 1 122 ? -20.318 1.591 5.387 1.00 98.19 122 GLU A N 1
ATOM 968 C CA . GLU A 1 122 ? -19.469 0.554 4.804 1.00 98.19 122 GLU A CA 1
ATOM 969 C C . GLU A 1 122 ? -19.717 0.407 3.296 1.00 98.19 122 GLU A C 1
ATOM 971 O O . GLU A 1 122 ? -20.858 0.449 2.823 1.00 98.19 122 GLU A O 1
ATOM 976 N N . SER A 1 123 ? -18.625 0.260 2.553 1.00 97.56 123 SER A N 1
ATOM 977 C CA . SER A 1 123 ? -18.601 -0.064 1.132 1.00 97.56 123 SER A CA 1
ATOM 978 C C . SER A 1 123 ? -19.113 -1.486 0.892 1.00 97.56 123 SER A C 1
ATOM 980 O O . SER A 1 123 ? -19.040 -2.349 1.760 1.00 97.56 123 SER A O 1
ATOM 982 N N . ASP A 1 124 ? -19.600 -1.767 -0.316 1.00 97.06 124 ASP A N 1
ATOM 983 C CA . ASP A 1 124 ? -19.987 -3.124 -0.723 1.00 97.06 124 ASP A CA 1
ATOM 984 C C . ASP A 1 124 ? -18.798 -3.984 -1.193 1.00 97.06 124 ASP A C 1
ATOM 986 O O . ASP A 1 124 ? -18.957 -5.176 -1.472 1.00 97.06 124 ASP A O 1
ATOM 990 N N . ARG A 1 125 ? -17.608 -3.381 -1.298 1.00 96.88 125 ARG A N 1
ATOM 991 C CA . ARG A 1 125 ? -16.370 -3.995 -1.791 1.00 96.88 125 ARG A CA 1
ATOM 992 C C . ARG A 1 125 ? -15.130 -3.274 -1.254 1.00 96.88 125 ARG A C 1
ATOM 994 O O . ARG A 1 125 ? -15.201 -2.105 -0.889 1.00 96.88 125 ARG A O 1
ATOM 1001 N N . TYR A 1 126 ? -13.995 -3.969 -1.273 1.00 97.44 126 TYR A N 1
ATOM 1002 C CA . TYR A 1 126 ? -12.703 -3.425 -0.840 1.00 97.44 126 TYR A CA 1
ATOM 1003 C C . TYR A 1 126 ? -12.149 -2.335 -1.774 1.00 97.44 126 TYR A C 1
ATOM 1005 O O . TYR A 1 126 ? -11.623 -1.354 -1.279 1.00 97.44 126 TYR A O 1
ATOM 1013 N N . ASP A 1 127 ? -12.325 -2.469 -3.094 1.00 96.38 127 ASP A N 1
ATOM 1014 C CA . ASP A 1 127 ? -12.039 -1.410 -4.088 1.00 96.38 127 ASP A CA 1
ATOM 1015 C C . ASP A 1 127 ? -13.176 -0.367 -4.065 1.00 96.38 127 ASP A C 1
ATOM 1017 O O . ASP A 1 127 ? -14.101 -0.376 -4.893 1.00 96.38 127 ASP A O 1
ATOM 1021 N N . ALA A 1 128 ? -13.200 0.442 -3.008 1.00 97.12 128 ALA A N 1
ATOM 1022 C CA . ALA A 1 128 ? -14.260 1.401 -2.730 1.00 97.12 128 ALA A CA 1
ATOM 1023 C C . ALA A 1 128 ? -14.261 2.552 -3.744 1.00 97.12 128 ALA A C 1
ATOM 1025 O O . ALA A 1 128 ? -15.337 3.036 -4.120 1.00 97.12 128 ALA A O 1
ATOM 1026 N N . ASN A 1 129 ? -13.084 2.954 -4.235 1.00 95.38 129 ASN A N 1
ATOM 1027 C CA . ASN A 1 129 ? -12.958 4.046 -5.200 1.00 95.38 129 ASN A CA 1
ATOM 1028 C C . ASN A 1 129 ? -13.242 3.607 -6.660 1.00 95.38 129 ASN A C 1
ATOM 1030 O O . ASN A 1 129 ? -13.583 4.446 -7.501 1.00 95.38 129 ASN A O 1
ATOM 1034 N N . GLY A 1 130 ? -13.215 2.301 -6.950 1.00 95.50 130 GLY A N 1
ATOM 1035 C CA . GLY A 1 130 ? -13.515 1.718 -8.257 1.00 95.50 130 GLY A CA 1
ATOM 1036 C C . GLY A 1 130 ? -12.399 1.868 -9.295 1.00 95.50 130 GLY A C 1
ATOM 1037 O O . GLY A 1 130 ? -12.702 1.850 -10.494 1.00 95.50 130 GLY A O 1
ATOM 1038 N N . ASP A 1 131 ? -11.145 2.056 -8.875 1.00 93.06 131 ASP A N 1
ATOM 1039 C CA . ASP A 1 131 ? -9.986 2.222 -9.761 1.00 93.06 131 ASP A CA 1
ATOM 1040 C C . ASP A 1 131 ? -9.359 0.888 -10.214 1.00 93.06 131 ASP A C 1
ATOM 1042 O O . ASP A 1 131 ? -8.494 0.864 -11.100 1.00 93.06 131 ASP A O 1
ATOM 1046 N N . GLY A 1 132 ? -9.860 -0.232 -9.684 1.00 92.19 132 GLY A N 1
ATOM 1047 C CA . GLY A 1 132 ? -9.416 -1.582 -10.009 1.00 92.19 132 GLY A CA 1
ATOM 1048 C C . GLY A 1 132 ? -8.239 -2.077 -9.169 1.00 92.19 132 GLY A C 1
ATOM 1049 O O . GLY A 1 132 ? -7.728 -3.166 -9.454 1.00 92.19 132 GLY A O 1
ATOM 1050 N N . ALA A 1 133 ? -7.795 -1.316 -8.169 1.00 91.88 133 ALA A N 1
ATOM 1051 C CA . ALA A 1 133 ? -6.856 -1.738 -7.141 1.00 91.88 133 ALA A CA 1
ATOM 1052 C C . ALA A 1 133 ? -7.548 -1.786 -5.768 1.00 91.88 133 ALA A C 1
ATOM 1054 O O . ALA A 1 133 ? -8.612 -1.221 -5.572 1.00 91.88 133 ALA A O 1
ATOM 1055 N N . PHE A 1 134 ? -6.955 -2.528 -4.832 1.00 95.62 134 PHE A N 1
ATOM 1056 C CA . PHE A 1 134 ? -7.298 -2.427 -3.417 1.00 95.62 134 PHE A CA 1
ATOM 1057 C C . PHE A 1 134 ? -6.051 -1.955 -2.673 1.00 95.62 134 PHE A C 1
ATOM 1059 O O . PHE A 1 134 ? -5.072 -2.702 -2.630 1.00 95.62 134 PHE A O 1
ATOM 1066 N N . ASN A 1 135 ? -6.056 -0.720 -2.174 1.00 95.25 135 ASN A N 1
ATOM 1067 C CA . ASN A 1 135 ? -4.919 -0.085 -1.504 1.00 95.25 135 ASN A CA 1
ATOM 1068 C C . ASN A 1 135 ? -5.381 1.006 -0.514 1.00 95.25 135 ASN A C 1
ATOM 1070 O O . ASN A 1 135 ? -6.571 1.186 -0.265 1.00 95.25 135 ASN A O 1
ATOM 1074 N N . ALA A 1 136 ? -4.433 1.756 0.058 1.00 96.00 136 ALA A N 1
ATOM 1075 C CA . ALA A 1 136 ? -4.726 2.796 1.046 1.00 96.00 136 ALA A CA 1
ATOM 1076 C C . ALA A 1 136 ? -5.729 3.866 0.560 1.00 96.00 136 ALA A C 1
ATOM 1078 O O . ALA A 1 136 ? -6.487 4.404 1.365 1.00 96.00 136 ALA A O 1
ATOM 1079 N N . LEU A 1 137 ? -5.803 4.147 -0.750 1.00 96.25 137 LEU A N 1
ATOM 1080 C CA . LEU A 1 137 ? -6.734 5.142 -1.296 1.00 96.25 137 LEU A CA 1
ATOM 1081 C C . LEU A 1 137 ? -8.203 4.731 -1.160 1.00 96.25 137 LEU A C 1
ATOM 1083 O O . LEU A 1 137 ? -9.073 5.602 -1.184 1.00 96.25 137 LEU A O 1
ATOM 1087 N N . ASP A 1 138 ? -8.498 3.442 -0.994 1.00 97.94 138 ASP A N 1
ATOM 1088 C CA . ASP A 1 138 ? -9.865 2.969 -0.759 1.00 97.94 138 ASP A CA 1
ATOM 1089 C C . ASP A 1 138 ? -10.414 3.392 0.604 1.00 97.94 138 ASP A C 1
ATOM 1091 O O . ASP A 1 138 ? -11.628 3.510 0.773 1.00 97.94 138 ASP A O 1
ATOM 1095 N N . TYR A 1 139 ? -9.526 3.690 1.553 1.00 98.31 139 TYR A N 1
ATOM 1096 C CA . TYR A 1 139 ? -9.870 4.178 2.885 1.00 98.31 139 TYR A CA 1
ATOM 1097 C C . TYR A 1 139 ? -9.737 5.702 3.021 1.00 98.31 139 TYR A C 1
ATOM 1099 O O . TYR A 1 139 ? -9.864 6.229 4.122 1.00 98.31 139 TYR A O 1
ATOM 1107 N N . ALA A 1 140 ? -9.514 6.445 1.931 1.00 97.19 140 ALA A N 1
ATOM 1108 C CA . ALA A 1 140 ? -9.204 7.877 2.002 1.00 97.19 140 ALA A CA 1
ATOM 1109 C C . ALA A 1 140 ? -10.297 8.752 2.641 1.00 97.19 140 ALA A C 1
ATOM 1111 O O . ALA A 1 140 ? -10.004 9.831 3.155 1.00 97.19 140 ALA A O 1
ATOM 1112 N N . GLU A 1 141 ? -11.554 8.304 2.608 1.00 96.88 141 GLU A N 1
ATOM 1113 C CA . GLU A 1 141 ? -12.678 8.969 3.278 1.00 96.88 141 GLU A CA 1
ATOM 1114 C C . GLU A 1 141 ? -13.139 8.239 4.550 1.00 96.88 141 GLU A C 1
ATOM 1116 O O . GLU A 1 141 ? -14.139 8.637 5.153 1.00 96.88 141 GLU A O 1
ATOM 1121 N N . ASP A 1 142 ? -12.446 7.173 4.955 1.00 98.50 142 ASP A N 1
ATOM 1122 C CA . ASP A 1 142 ? -12.846 6.337 6.079 1.00 98.50 142 ASP A CA 1
ATOM 1123 C C . ASP A 1 142 ? -12.583 7.067 7.404 1.00 98.50 142 ASP A C 1
ATOM 1125 O O . ASP A 1 142 ? -11.432 7.356 7.735 1.00 98.50 142 ASP A O 1
ATOM 1129 N N . PRO A 1 143 ? -13.619 7.355 8.214 1.00 98.00 143 PRO A N 1
ATOM 1130 C CA . PRO A 1 143 ? -13.450 8.097 9.461 1.00 98.00 143 PRO A CA 1
ATOM 1131 C C . PRO A 1 143 ? -12.681 7.324 10.542 1.00 98.00 143 PRO A C 1
ATOM 1133 O O . PRO A 1 143 ? -12.390 7.897 11.594 1.00 98.00 143 PRO A O 1
ATOM 1136 N N . ARG A 1 144 ? -12.411 6.029 10.334 1.00 98.06 144 ARG A N 1
ATOM 1137 C CA . ARG A 1 144 ? -11.598 5.201 11.233 1.00 98.06 144 ARG A CA 1
ATOM 1138 C C . ARG A 1 144 ? -10.106 5.358 10.960 1.00 98.06 144 ARG A C 1
ATOM 1140 O O . ARG A 1 144 ? -9.322 5.086 11.862 1.00 98.06 144 ARG A O 1
ATOM 1147 N N . VAL A 1 145 ? -9.734 5.796 9.756 1.00 98.19 145 VAL A N 1
ATOM 1148 C CA . VAL A 1 145 ? -8.335 5.957 9.366 1.00 98.19 145 VAL A CA 1
ATOM 1149 C C . VAL A 1 145 ? -7.789 7.301 9.833 1.00 98.19 145 VAL A C 1
ATOM 1151 O O . VAL A 1 145 ? -8.443 8.341 9.717 1.00 98.19 145 VAL A O 1
ATOM 1154 N N . PHE A 1 146 ? -6.581 7.272 10.386 1.00 97.38 146 PHE A N 1
ATOM 1155 C CA . PHE A 1 146 ? -5.840 8.449 10.825 1.00 97.38 146 PHE A CA 1
ATOM 1156 C C . PHE A 1 146 ? -4.378 8.366 10.376 1.00 97.38 146 PHE A C 1
ATOM 1158 O O . PHE A 1 146 ? -3.872 7.282 10.119 1.00 97.38 146 PHE A O 1
ATOM 1165 N N . ASP A 1 147 ? -3.715 9.523 10.303 1.00 96.25 147 ASP A N 1
ATOM 1166 C CA . ASP A 1 147 ? -2.269 9.635 10.061 1.00 96.25 147 ASP A CA 1
ATOM 1167 C C . ASP A 1 147 ? -1.514 9.061 11.272 1.00 96.25 147 ASP A C 1
ATOM 1169 O O . ASP A 1 147 ? -1.369 9.722 12.309 1.00 96.25 147 ASP A O 1
ATOM 1173 N N . GLY A 1 148 ? -1.154 7.783 11.179 1.00 93.25 148 GLY A N 1
ATOM 1174 C CA . GLY A 1 148 ? -0.622 6.974 12.267 1.00 93.25 148 GLY A CA 1
ATOM 1175 C C . GLY A 1 148 ? 0.879 7.141 12.452 1.00 93.25 148 GLY A C 1
ATOM 1176 O O . GLY A 1 148 ? 1.368 7.060 13.582 1.00 93.25 148 GLY A O 1
ATOM 1177 N N . ASN A 1 149 ? 1.605 7.426 11.369 1.00 91.06 149 ASN A N 1
ATOM 1178 C CA . ASN A 1 149 ? 3.045 7.686 11.407 1.00 91.06 149 ASN A CA 1
ATOM 1179 C C . ASN A 1 149 ? 3.393 9.191 11.471 1.00 91.06 149 ASN A C 1
ATOM 1181 O O . ASN A 1 149 ? 4.538 9.552 11.756 1.00 91.06 149 ASN A O 1
ATOM 1185 N N . GLY A 1 150 ? 2.411 10.081 11.294 1.00 94.00 150 GLY A N 1
ATOM 1186 C CA . GLY A 1 150 ? 2.557 11.529 11.429 1.00 94.00 150 GLY A CA 1
ATOM 1187 C C . GLY A 1 150 ? 3.251 12.202 10.243 1.00 94.00 150 GLY A C 1
ATOM 1188 O O . GLY A 1 150 ? 3.779 13.311 10.407 1.00 94.00 150 GLY A O 1
ATOM 1189 N N . ASN A 1 151 ? 3.317 11.547 9.079 1.00 90.62 151 ASN A N 1
ATOM 1190 C CA . ASN A 1 151 ? 3.986 12.073 7.887 1.00 90.62 151 ASN A CA 1
ATOM 1191 C C . ASN A 1 151 ? 3.067 12.977 7.029 1.00 90.62 151 ASN A C 1
ATOM 1193 O O . ASN A 1 151 ? 3.552 13.677 6.132 1.00 90.62 151 ASN A O 1
ATOM 1197 N N . GLY A 1 152 ? 1.764 13.026 7.338 1.00 93.81 152 GLY A N 1
ATOM 1198 C CA . GLY A 1 152 ? 0.759 13.826 6.639 1.00 93.81 152 GLY A CA 1
ATOM 1199 C C . GLY A 1 152 ? 0.330 13.283 5.270 1.00 93.81 152 GLY A C 1
ATOM 1200 O O . GLY A 1 152 ? -0.302 14.019 4.504 1.00 93.81 152 GLY A O 1
ATOM 1201 N N . ILE A 1 153 ? 0.681 12.041 4.941 1.00 91.88 153 ILE A N 1
ATOM 1202 C CA . ILE A 1 153 ? 0.377 11.348 3.689 1.00 91.88 153 ILE A CA 1
ATOM 1203 C C . ILE A 1 153 ? -0.359 10.064 4.040 1.00 91.88 153 ILE A C 1
ATOM 1205 O O . ILE A 1 153 ? 0.213 9.206 4.685 1.00 91.88 153 ILE A O 1
ATOM 1209 N N . LEU A 1 154 ? -1.579 9.898 3.519 1.00 94.44 154 LEU A N 1
ATOM 1210 C CA . LEU A 1 154 ? -2.261 8.610 3.598 1.00 94.44 154 LEU A CA 1
ATOM 1211 C C . LEU A 1 154 ? -1.440 7.548 2.865 1.00 94.44 154 LEU A C 1
ATOM 1213 O O . LEU A 1 154 ? -1.357 7.590 1.630 1.00 94.44 154 LEU A O 1
ATOM 1217 N N . ASP A 1 155 ? -0.884 6.609 3.619 1.00 93.69 155 ASP A N 1
ATOM 1218 C CA . ASP A 1 155 ? -0.113 5.476 3.117 1.00 93.69 155 ASP A CA 1
ATOM 1219 C C . ASP A 1 155 ? -0.569 4.145 3.746 1.00 93.69 155 ASP A C 1
ATOM 1221 O O . ASP A 1 155 ? -1.605 4.054 4.404 1.00 93.69 155 ASP A O 1
ATOM 1225 N N . THR A 1 156 ? 0.154 3.063 3.459 1.00 94.69 156 THR A N 1
ATOM 1226 C CA . THR A 1 156 ? -0.208 1.722 3.946 1.00 94.69 156 THR A CA 1
ATOM 1227 C C . THR A 1 156 ? 0.044 1.551 5.445 1.00 94.69 156 THR A C 1
ATOM 1229 O O . THR A 1 156 ? -0.691 0.812 6.102 1.00 94.69 156 THR A O 1
ATOM 1232 N N . GLN A 1 157 ? 1.016 2.269 6.009 1.00 94.75 157 GLN A N 1
ATOM 1233 C CA . GLN A 1 157 ? 1.277 2.238 7.444 1.00 94.75 157 GLN A CA 1
ATOM 1234 C C . GLN A 1 157 ? 0.117 2.866 8.213 1.00 94.75 157 GLN A C 1
ATOM 1236 O O . GLN A 1 157 ? -0.256 2.361 9.265 1.00 94.75 157 GLN A O 1
ATOM 1241 N N . ASP A 1 158 ? -0.517 3.907 7.673 1.00 96.88 158 ASP A N 1
ATOM 1242 C CA . ASP A 1 158 ? -1.721 4.483 8.281 1.00 96.88 158 ASP A CA 1
ATOM 1243 C C . ASP A 1 158 ? -2.876 3.486 8.351 1.00 96.88 158 ASP A C 1
ATOM 1245 O O . ASP A 1 158 ? -3.596 3.439 9.350 1.00 96.88 158 ASP A O 1
ATOM 1249 N N . ILE A 1 159 ? -3.041 2.653 7.318 1.00 97.62 159 ILE A N 1
ATOM 1250 C CA . ILE A 1 159 ? -4.037 1.575 7.331 1.00 97.62 159 ILE A CA 1
ATOM 1251 C C . ILE A 1 159 ? -3.706 0.579 8.442 1.00 97.62 159 ILE A C 1
ATOM 1253 O O . ILE A 1 159 ? -4.584 0.254 9.239 1.00 97.62 159 ILE A O 1
ATOM 1257 N N . LEU A 1 160 ? -2.440 0.166 8.547 1.00 96.81 160 LEU A N 1
ATOM 1258 C CA . LEU A 1 160 ? -1.975 -0.722 9.610 1.00 96.81 160 LEU A CA 1
ATOM 1259 C C . LEU A 1 160 ? -2.265 -0.143 11.002 1.00 96.81 160 LEU A C 1
ATOM 1261 O O . LEU A 1 160 ? -2.948 -0.773 11.804 1.00 96.81 160 LEU A O 1
ATOM 1265 N N . ARG A 1 161 ? -1.849 1.100 11.268 1.00 97.12 161 ARG A N 1
ATOM 1266 C CA . ARG A 1 161 ? -2.048 1.770 12.569 1.00 97.12 161 ARG A CA 1
ATOM 1267 C C . ARG A 1 161 ? -3.515 2.027 12.907 1.00 97.12 161 ARG A C 1
ATOM 1269 O O . ARG A 1 161 ? -3.866 2.170 14.077 1.00 97.12 161 ARG A O 1
ATOM 1276 N N . SER A 1 162 ? -4.377 2.104 11.897 1.00 98.12 162 SER A N 1
ATOM 1277 C CA . SER A 1 162 ? -5.810 2.338 12.086 1.00 98.12 162 SER A CA 1
ATOM 1278 C C . SER A 1 162 ? -6.591 1.074 12.436 1.00 98.12 162 SER A C 1
ATOM 1280 O O . SER A 1 162 ? -7.663 1.179 13.040 1.00 98.12 162 SER A O 1
ATOM 1282 N N . PHE A 1 163 ? -6.080 -0.098 12.055 1.00 98.06 163 PHE A N 1
ATOM 1283 C CA . PHE A 1 163 ? -6.803 -1.364 12.170 1.00 98.06 163 PHE A CA 1
ATOM 1284 C C . PHE A 1 163 ? -6.077 -2.451 12.970 1.00 98.06 163 PHE A C 1
ATOM 1286 O O . PHE 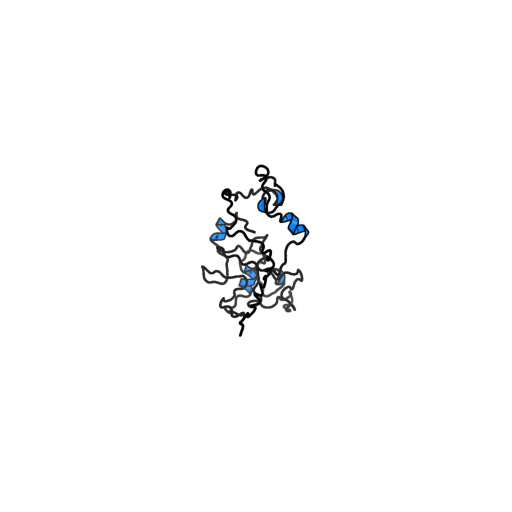A 1 163 ? -6.707 -3.469 13.222 1.00 98.06 163 PHE A O 1
ATOM 1293 N N . GLU A 1 164 ? -4.846 -2.222 13.444 1.00 96.69 164 GLU A N 1
ATOM 1294 C CA . GLU A 1 164 ? -4.169 -3.136 14.375 1.00 96.69 164 GLU A CA 1
ATOM 1295 C C . GLU A 1 164 ? -4.991 -3.327 15.667 1.00 96.69 164 GLU A C 1
ATOM 1297 O O . GLU A 1 164 ? -5.258 -2.377 16.417 1.00 96.69 164 GLU A O 1
ATOM 1302 N N . ASP A 1 165 ? -5.441 -4.558 15.922 1.00 96.81 165 ASP A N 1
ATOM 1303 C CA . ASP A 1 165 ? -6.317 -4.890 17.050 1.00 96.81 165 ASP A CA 1
ATOM 1304 C C . ASP A 1 165 ? -5.777 -6.023 17.948 1.00 96.81 165 ASP A C 1
ATOM 1306 O O . ASP A 1 165 ? -6.356 -6.320 19.010 1.00 96.81 165 ASP A O 1
ATOM 1310 N N . GLY A 1 166 ? -4.624 -6.588 17.582 1.00 97.19 166 GLY A N 1
ATOM 1311 C CA . GLY A 1 166 ? -3.922 -7.651 18.286 1.00 97.19 166 GLY A CA 1
ATOM 1312 C C . GLY A 1 166 ? -4.475 -9.047 18.004 1.00 97.19 166 GLY A C 1
ATOM 1313 O O . GLY A 1 166 ? -4.249 -9.954 18.821 1.00 97.19 166 GLY A O 1
ATOM 1314 N N . ARG A 1 167 ? -5.236 -9.232 16.920 1.00 98.00 167 ARG A N 1
ATOM 1315 C CA . ARG A 1 167 ? -5.769 -10.527 16.483 1.00 98.00 167 ARG A CA 1
ATOM 1316 C C . ARG A 1 167 ? -5.171 -10.951 15.146 1.00 98.00 167 ARG A C 1
ATOM 1318 O O . ARG A 1 167 ? -4.592 -10.178 14.408 1.00 98.00 167 ARG A O 1
ATOM 1325 N N . ASP A 1 168 ? -5.272 -12.249 14.915 1.00 98.06 168 ASP A N 1
ATOM 1326 C CA . ASP A 1 168 ? -4.989 -12.906 13.643 1.00 98.06 168 ASP A CA 1
ATOM 1327 C C . ASP A 1 168 ? -6.366 -13.285 13.089 1.00 98.06 168 ASP A C 1
ATOM 1329 O O . ASP A 1 168 ? -6.942 -14.313 13.481 1.00 98.06 168 ASP A O 1
ATOM 1333 N N . ASP A 1 169 ? -6.975 -12.361 12.346 1.00 98.19 169 ASP A N 1
ATOM 1334 C CA . ASP A 1 169 ? -8.360 -12.483 11.888 1.00 98.19 169 ASP A CA 1
ATOM 1335 C C . ASP A 1 169 ? -8.491 -13.478 10.723 1.00 98.19 169 ASP A C 1
ATOM 1337 O O . ASP A 1 169 ? -9.552 -14.100 10.546 1.00 98.19 169 ASP A O 1
ATOM 1341 N N . ASP A 1 170 ? -7.412 -13.700 9.968 1.00 97.31 170 ASP A N 1
ATOM 1342 C CA . ASP A 1 170 ? -7.362 -14.653 8.862 1.00 97.31 170 ASP A CA 1
ATOM 1343 C C . ASP A 1 170 ? -6.866 -16.065 9.260 1.00 97.31 170 ASP A C 1
ATOM 1345 O O . ASP A 1 170 ? -7.151 -17.052 8.561 1.00 97.31 170 ASP A O 1
ATOM 1349 N N . GLY A 1 171 ? -6.239 -16.197 10.433 1.00 97.81 171 GLY A N 1
ATOM 1350 C CA . GLY A 1 171 ? -5.806 -17.452 11.045 1.00 97.81 171 GLY A CA 1
ATOM 1351 C C . GLY A 1 171 ? -4.512 -18.027 10.464 1.00 97.81 171 GLY A C 1
ATOM 1352 O O . GLY A 1 171 ? -4.314 -19.252 10.532 1.00 97.81 171 GLY A O 1
ATOM 1353 N N . ASN A 1 172 ? -3.668 -17.201 9.845 1.00 96.12 172 ASN A N 1
ATOM 1354 C CA . ASN A 1 172 ? -2.422 -17.621 9.206 1.00 96.12 172 ASN A CA 1
ATOM 1355 C C . ASN A 1 172 ? -1.223 -17.698 10.177 1.00 96.12 172 ASN A C 1
ATOM 1357 O O . ASN A 1 172 ? -0.184 -18.263 9.816 1.00 96.12 172 ASN A O 1
ATOM 1361 N N . GLY A 1 173 ? -1.393 -17.238 11.422 1.00 97.12 173 GLY A N 1
ATOM 1362 C CA . GLY A 1 173 ? -0.378 -17.231 12.473 1.00 97.12 173 GLY A CA 1
ATOM 1363 C C . GLY A 1 173 ? 0.390 -15.916 12.623 1.00 97.12 173 GLY A C 1
ATOM 1364 O O . GLY A 1 173 ? 1.282 -15.863 13.475 1.00 97.12 173 GLY A O 1
ATOM 1365 N N . TYR A 1 174 ? 0.054 -14.889 11.844 1.00 97.31 174 TYR A N 1
ATOM 1366 C CA . TYR A 1 174 ? 0.650 -13.558 11.874 1.00 97.31 174 TYR A CA 1
ATOM 1367 C C . TYR A 1 174 ? -0.414 -12.538 12.297 1.00 97.31 174 TYR A C 1
ATOM 1369 O O . TYR A 1 174 ? -1.408 -12.332 11.617 1.00 97.31 174 TYR A O 1
ATOM 1377 N N . ILE A 1 175 ? -0.228 -11.939 13.473 1.00 98.19 175 ILE A N 1
ATOM 1378 C CA . ILE A 1 175 ? -1.200 -11.009 14.068 1.00 98.19 175 ILE A CA 1
ATOM 1379 C C . ILE A 1 175 ? -1.142 -9.664 13.341 1.00 98.19 175 ILE A C 1
ATOM 1381 O O . ILE A 1 175 ? -0.068 -9.074 13.277 1.00 98.19 175 ILE A O 1
ATOM 1385 N N . ASP A 1 176 ? -2.282 -9.152 12.875 1.00 97.56 176 ASP A N 1
ATOM 1386 C CA . ASP A 1 176 ? -2.399 -7.853 12.205 1.00 97.56 176 ASP A CA 1
ATOM 1387 C C . ASP A 1 176 ? -1.466 -7.690 10.975 1.00 97.56 176 ASP A C 1
ATOM 1389 O O . ASP A 1 176 ? -0.964 -6.589 10.727 1.00 97.56 176 ASP A O 1
ATOM 1393 N N . ASP A 1 177 ? -1.223 -8.748 10.183 1.00 96.88 177 ASP A N 1
ATOM 1394 C CA . ASP A 1 177 ? -0.314 -8.773 9.013 1.00 96.88 177 ASP A CA 1
ATOM 1395 C C . ASP A 1 177 ? -0.864 -8.052 7.758 1.00 96.88 177 ASP A C 1
ATOM 1397 O O . ASP A 1 177 ? -0.775 -8.499 6.607 1.00 96.88 177 ASP A O 1
ATOM 1401 N N . ILE A 1 178 ? -1.411 -6.858 7.985 1.00 97.31 178 ILE A N 1
ATOM 1402 C CA . ILE A 1 178 ? -2.153 -6.030 7.032 1.00 97.31 178 ILE A CA 1
ATOM 1403 C C . ILE A 1 178 ? -1.383 -5.789 5.728 1.00 97.31 178 ILE A C 1
ATOM 1405 O O . ILE A 1 178 ? -2.005 -5.726 4.669 1.00 97.31 178 ILE A O 1
ATOM 1409 N N . SER A 1 179 ? -0.054 -5.661 5.762 1.00 95.44 179 SER A N 1
ATOM 1410 C CA . SER A 1 179 ? 0.760 -5.461 4.555 1.00 95.44 179 SER A CA 1
ATOM 1411 C C . SER A 1 179 ? 2.136 -6.122 4.659 1.00 95.44 179 SER A C 1
ATOM 1413 O O . SER A 1 179 ? 3.172 -5.495 4.420 1.00 95.44 179 SER A O 1
ATOM 1415 N N . GLY A 1 180 ? 2.143 -7.419 4.953 1.00 93.88 180 GLY A N 1
ATOM 1416 C CA . GLY A 1 180 ? 3.369 -8.200 5.108 1.00 93.88 180 GLY A CA 1
ATOM 1417 C C . GLY A 1 180 ? 3.773 -8.347 6.569 1.00 93.88 180 GLY A C 1
ATOM 1418 O O . GLY A 1 180 ? 2.977 -8.096 7.466 1.00 93.88 180 GLY A O 1
ATOM 1419 N N . TRP A 1 181 ? 5.003 -8.809 6.788 1.00 95.38 181 TRP A N 1
ATOM 1420 C CA . TRP A 1 181 ? 5.497 -9.184 8.109 1.00 95.38 181 TRP A CA 1
ATOM 1421 C C . TRP A 1 181 ? 6.987 -8.878 8.240 1.00 95.38 181 TRP A C 1
ATOM 1423 O O . TRP A 1 181 ? 7.758 -9.200 7.327 1.00 95.38 181 TRP A O 1
ATOM 1433 N N . ASP A 1 182 ? 7.396 -8.307 9.371 1.00 93.69 182 ASP A N 1
ATOM 1434 C CA . ASP A 1 182 ? 8.801 -8.198 9.741 1.00 93.69 182 ASP A CA 1
ATOM 1435 C C . ASP A 1 182 ? 9.253 -9.506 10.409 1.00 93.69 182 ASP A C 1
ATOM 1437 O O . ASP A 1 182 ? 8.948 -9.820 11.560 1.00 93.69 182 ASP A O 1
ATOM 1441 N N . PHE A 1 183 ? 10.006 -10.314 9.665 1.00 91.62 183 PHE A N 1
ATOM 1442 C CA . PHE A 1 183 ? 10.544 -11.579 10.168 1.00 91.62 183 PHE A CA 1
ATOM 1443 C C . PHE A 1 183 ? 11.761 -11.419 11.084 1.00 91.62 183 PHE A C 1
ATOM 1445 O O . PHE A 1 183 ? 12.172 -12.402 11.704 1.00 91.62 183 PHE A O 1
ATOM 1452 N N . TRP A 1 184 ? 12.376 -10.239 11.119 1.00 90.56 184 TRP A N 1
ATOM 1453 C CA . TRP A 1 184 ? 13.532 -9.948 11.953 1.00 90.56 184 TRP A CA 1
ATOM 1454 C C . TRP A 1 184 ? 13.115 -9.449 13.338 1.00 90.56 184 TRP A C 1
ATOM 1456 O O . TRP A 1 184 ? 13.568 -10.015 14.334 1.00 90.56 184 TRP A O 1
ATOM 1466 N N . GLU A 1 185 ? 12.239 -8.445 13.400 1.00 90.31 185 GLU A N 1
ATOM 1467 C CA . GLU A 1 185 ? 11.689 -7.925 14.664 1.00 90.31 185 GLU A CA 1
ATOM 1468 C C . GLU A 1 185 ? 10.492 -8.752 15.175 1.00 90.31 185 GLU A C 1
ATOM 1470 O O . GLU A 1 185 ? 10.104 -8.634 16.338 1.00 90.31 185 GLU A O 1
ATOM 1475 N N . GLU A 1 186 ? 9.966 -9.661 14.343 1.00 93.62 186 GLU A N 1
ATOM 1476 C CA . GLU A 1 186 ? 8.798 -10.505 14.632 1.00 93.62 186 GLU A CA 1
ATOM 1477 C C . GLU A 1 186 ? 7.521 -9.688 14.895 1.00 93.62 186 GLU A C 1
ATOM 1479 O O . GLU A 1 186 ? 6.748 -10.000 15.807 1.00 93.62 186 GLU A O 1
ATOM 1484 N N . ASP A 1 187 ? 7.283 -8.661 14.077 1.00 94.25 187 ASP A N 1
ATOM 1485 C CA . ASP A 1 187 ? 6.096 -7.813 14.161 1.00 94.25 187 ASP A CA 1
ATOM 1486 C C . ASP A 1 187 ? 5.409 -7.575 12.803 1.00 94.25 187 ASP A C 1
ATOM 1488 O O . ASP A 1 187 ? 5.809 -8.088 11.753 1.00 94.25 187 ASP A O 1
ATOM 1492 N N . ASN A 1 188 ? 4.301 -6.839 12.850 1.00 94.06 188 ASN A N 1
ATOM 1493 C CA . ASN A 1 188 ? 3.428 -6.598 11.713 1.00 94.06 188 ASN A CA 1
ATOM 1494 C C . ASN A 1 188 ? 3.859 -5.426 10.819 1.00 94.06 188 ASN A C 1
ATOM 1496 O O . ASN A 1 188 ? 3.195 -5.174 9.813 1.00 94.06 188 ASN A O 1
ATOM 1500 N N . ASP A 1 189 ? 4.937 -4.707 11.143 1.00 93.44 189 ASP A N 1
ATOM 1501 C CA . ASP A 1 189 ? 5.350 -3.506 10.417 1.00 93.44 189 ASP A CA 1
ATOM 1502 C C . ASP A 1 189 ? 6.745 -3.676 9.793 1.00 93.44 189 ASP A C 1
ATOM 1504 O O . ASP A 1 189 ? 7.743 -3.349 10.423 1.00 93.44 189 ASP A O 1
ATOM 1508 N N . PRO A 1 190 ? 6.832 -4.085 8.508 1.00 91.44 190 PRO A N 1
ATOM 1509 C CA . PRO A 1 190 ? 8.087 -4.167 7.745 1.00 91.44 190 PRO A CA 1
ATOM 1510 C C . PRO A 1 190 ? 8.927 -2.877 7.623 1.00 91.44 190 PRO A C 1
ATOM 1512 O O . PRO A 1 190 ? 9.883 -2.839 6.840 1.00 91.44 190 PRO A O 1
ATOM 1515 N N . TYR A 1 191 ? 8.543 -1.782 8.278 1.00 88.50 191 TYR A N 1
ATOM 1516 C CA . TYR A 1 191 ? 9.290 -0.534 8.289 1.00 88.50 191 TYR A CA 1
ATOM 1517 C C . TYR A 1 191 ? 10.439 -0.560 9.291 1.00 88.50 191 TYR A C 1
ATOM 1519 O O . TYR A 1 191 ? 10.232 -0.518 10.502 1.00 88.50 191 TYR A O 1
ATOM 1527 N N . ASP A 1 192 ? 11.660 -0.447 8.774 1.00 79.50 192 ASP A N 1
ATOM 1528 C CA . ASP A 1 192 ? 12.853 -0.251 9.593 1.00 79.50 192 ASP A CA 1
ATOM 1529 C C . ASP A 1 192 ? 13.381 1.199 9.464 1.00 79.50 192 ASP A C 1
ATOM 1531 O O . ASP A 1 192 ? 13.894 1.597 8.406 1.00 79.50 192 ASP A O 1
ATOM 1535 N N . PRO A 1 193 ? 13.317 2.021 10.532 1.00 70.06 193 PRO A N 1
ATOM 1536 C CA . PRO A 1 193 ? 13.829 3.389 10.515 1.00 70.06 193 PRO A CA 1
ATOM 1537 C C . PRO A 1 193 ? 15.355 3.488 10.340 1.00 70.06 193 PRO A C 1
ATOM 1539 O O . PRO A 1 193 ? 15.840 4.554 9.940 1.00 70.06 193 PRO A O 1
ATOM 1542 N N . GLU A 1 194 ? 16.126 2.439 10.643 1.00 65.88 194 GLU A N 1
ATOM 1543 C CA . GLU A 1 194 ? 17.582 2.421 10.464 1.00 65.88 194 GLU A CA 1
ATOM 1544 C C . GLU A 1 194 ? 17.967 2.276 8.982 1.00 65.88 194 GLU A C 1
ATOM 1546 O O . GLU A 1 194 ? 18.927 2.909 8.530 1.00 65.88 194 GLU A O 1
ATOM 1551 N N . LEU A 1 195 ? 17.168 1.555 8.187 1.00 63.22 195 LEU A N 1
ATOM 1552 C CA . LEU A 1 195 ? 17.397 1.366 6.747 1.00 63.22 195 LEU A CA 1
ATOM 1553 C C . LEU A 1 195 ? 16.967 2.568 5.905 1.00 63.22 195 LEU A C 1
ATOM 1555 O O . LEU A 1 195 ? 17.548 2.845 4.850 1.00 63.22 195 LEU A O 1
ATOM 1559 N N . VAL A 1 196 ? 15.993 3.347 6.378 1.00 56.31 196 VAL A N 1
ATOM 1560 C CA . VAL A 1 196 ? 15.487 4.521 5.651 1.00 56.31 196 VAL A CA 1
ATOM 1561 C C . VAL A 1 196 ? 16.566 5.582 5.429 1.00 56.31 196 VAL A C 1
ATOM 1563 O O . VAL A 1 196 ? 16.447 6.355 4.482 1.00 56.31 196 VAL A O 1
ATOM 1566 N N . TRP A 1 197 ? 17.632 5.635 6.234 1.00 47.97 197 TRP A N 1
ATOM 1567 C CA . TRP A 1 197 ? 18.727 6.590 6.021 1.00 47.97 197 TRP A CA 1
ATOM 1568 C C . TRP A 1 197 ? 19.716 6.169 4.931 1.00 47.97 197 TRP A C 1
ATOM 1570 O O . TRP A 1 197 ? 20.243 7.051 4.249 1.00 47.97 197 TRP A O 1
ATOM 1580 N N . ASP A 1 198 ? 19.935 4.868 4.727 1.00 47.62 198 ASP A N 1
ATOM 1581 C CA . ASP A 1 198 ? 20.906 4.365 3.741 1.00 47.62 198 ASP A CA 1
ATOM 1582 C C . ASP A 1 198 ? 20.266 4.202 2.347 1.00 47.62 198 ASP A C 1
ATOM 1584 O O . ASP A 1 198 ? 20.875 4.520 1.324 1.00 47.62 198 ASP A O 1
ATOM 1588 N N . TYR A 1 199 ? 18.977 3.841 2.287 1.00 45.88 199 TYR A N 1
ATOM 1589 C CA . TYR A 1 199 ? 18.291 3.504 1.032 1.00 45.88 199 TYR A CA 1
ATOM 1590 C C . TYR A 1 199 ? 17.529 4.653 0.353 1.00 45.88 199 TYR A C 1
ATOM 1592 O O . TYR A 1 199 ? 16.981 4.440 -0.730 1.00 45.88 199 TYR A O 1
ATOM 1600 N N . ARG A 1 200 ? 17.537 5.904 0.859 1.00 38.19 200 ARG A N 1
ATOM 1601 C CA . ARG A 1 200 ? 16.931 7.058 0.127 1.00 38.19 200 ARG A CA 1
ATOM 1602 C C . ARG A 1 200 ? 17.521 7.292 -1.274 1.00 38.19 200 ARG A C 1
ATOM 1604 O O . ARG A 1 200 ? 16.956 8.073 -2.036 1.00 38.19 200 ARG A O 1
ATOM 1611 N N . HIS A 1 201 ? 18.614 6.612 -1.616 1.00 36.44 201 HIS A N 1
ATOM 1612 C CA . HIS A 1 201 ? 19.286 6.685 -2.913 1.00 36.44 201 HIS A CA 1
ATOM 1613 C C . HIS A 1 201 ? 19.125 5.435 -3.792 1.00 36.44 201 HIS A C 1
ATOM 1615 O O . HIS A 1 201 ? 19.479 5.501 -4.966 1.00 36.44 201 HIS A O 1
ATOM 1621 N N . ALA A 1 202 ? 18.573 4.332 -3.277 1.00 31.42 202 ALA A N 1
ATOM 1622 C CA . ALA A 1 202 ? 18.328 3.130 -4.066 1.00 31.42 202 ALA A CA 1
ATOM 1623 C C . ALA A 1 202 ? 16.842 3.061 -4.435 1.00 31.42 202 ALA A C 1
ATOM 1625 O O . ALA A 1 202 ? 15.974 2.894 -3.578 1.00 31.42 202 ALA A O 1
ATOM 1626 N N . ASN A 1 203 ? 16.552 3.246 -5.720 1.00 31.83 203 ASN A N 1
ATOM 1627 C CA . ASN A 1 203 ? 15.246 2.947 -6.289 1.00 31.83 203 ASN A CA 1
ATOM 1628 C C . ASN A 1 203 ? 15.296 1.500 -6.784 1.00 31.83 203 ASN A C 1
ATOM 1630 O O . ASN A 1 203 ? 15.885 1.248 -7.834 1.00 31.83 203 ASN A O 1
ATOM 1634 N N . LEU A 1 204 ? 14.688 0.569 -6.052 1.00 26.73 204 LEU A N 1
ATOM 1635 C CA . LEU A 1 204 ? 14.407 -0.774 -6.555 1.00 26.73 204 LEU A CA 1
ATOM 1636 C C . LEU A 1 204 ? 12.914 -0.838 -6.904 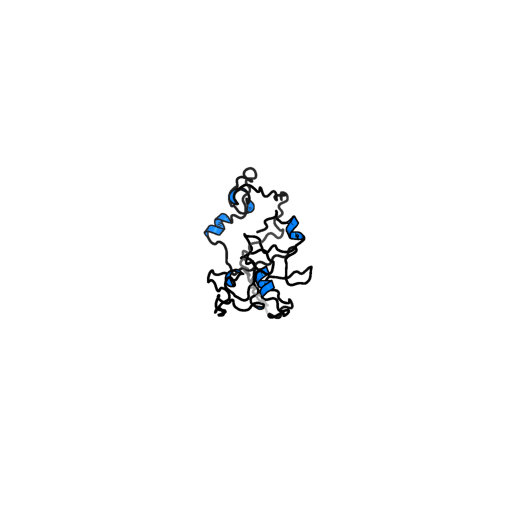1.00 26.73 204 LEU A C 1
ATOM 1638 O O . LEU A 1 204 ? 12.060 -0.693 -6.031 1.00 26.73 204 LEU A O 1
ATOM 1642 N N . ILE A 1 205 ? 12.630 -0.981 -8.203 1.00 32.47 205 ILE A N 1
ATOM 1643 C CA . ILE A 1 205 ? 11.321 -1.331 -8.780 1.00 32.47 205 ILE A CA 1
ATOM 1644 C C . ILE A 1 205 ? 11.457 -2.731 -9.368 1.00 32.47 205 ILE A C 1
ATOM 1646 O O . ILE A 1 205 ? 12.469 -2.943 -10.079 1.00 32.47 205 ILE A O 1
#

Secondary structure (DSSP, 8-state):
--------------------------SS----TT--------SSS-HHHH-GGG-SS--TTSTTT------HHHHTTT-S--TT------SS---TT-TTTTTTS---GGG-PPPB-TTSPBPSSS--S-SS--SGGGGTT-TT---SSSSSS--HHHHHHHH--S--SS-SS-TT-BTB-BTTTTBS----TTGGGTGGG----

pLDDT: mean 77.08, std 22.09, range [26.73, 98.5]

Foldseek 3Di:
DDD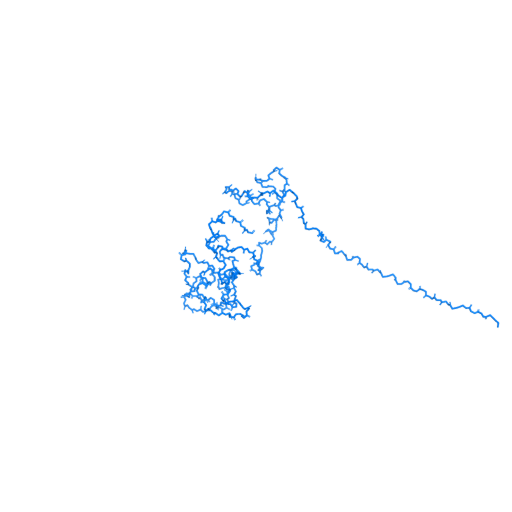DDDDDDDDDPPPPPPPPPPVPDPPDDDDPVCPDPLPPQPPDDDCQARVQQQDQAAHVVRPVVRDHHPHVVVVVVVPPDAQPDDDDDDDQFDDCPPPVCQFNFDFDPLQDAAAAALVQHGAPDQCCVPPRHRAQVNNVRGPLFDPQVPPPDRGQVSRLSSRQDQDPSNPPPAGSLGGHADPPVGHNHRDDPVVCVVCPSDDDD

Radius of gyration: 27.78 Å; chains: 1; bounding box: 52×102×59 Å